Protein AF-A0A7W1W1G5-F1 (afdb_monomer)

Solvent-accessible surface area (backbone atoms only — not comparable to full-atom values): 11573 Å² total; per-residue (Å²): 132,88,84,77,87,66,84,60,82,81,80,72,47,40,58,63,87,92,84,92,88,88,87,92,88,88,68,90,75,94,75,78,96,70,87,80,81,88,75,86,89,71,74,98,70,93,77,65,88,62,77,59,91,52,52,46,49,44,62,48,74,48,61,45,74,60,84,54,91,88,58,62,63,64,66,62,68,51,79,76,85,59,57,45,86,87,33,56,45,27,53,33,5,56,42,45,91,52,89,82,25,80,20,83,48,31,55,44,77,42,31,34,36,33,35,32,49,36,36,39,39,30,36,54,43,76,67,52,45,55,50,54,69,76,15,16,19,44,54,71,41,75,39,63,86,36,50,80,43,79,74,55,94,62,35,33,37,42,36,25,75,56,76,47,70,68,45,74,42,63,44,66,33,56,40,24,35,68,35,47,25,88,83,53,75,84,130

pLDDT: mean 71.44, std 23.21, range [24.58, 94.25]

Secondary structure (DSSP, 8-state):
---PPP-------------------------------------S--PPPP--S-EEEEEEEEEEE---TT--HHHHH--SS---TT--TTSSEES-SSTT--SSS-EEEEEEEEEEEEEEEE---HHHHHHHHT-SEETTEE-TTPEEEEEETTEEEEEEEEEEEEEEEEEE--EESSS--TTSPP-

Structure (mmCIF, N/CA/C/O backbone):
data_AF-A0A7W1W1G5-F1
#
_entry.id   AF-A0A7W1W1G5-F1
#
loop_
_atom_site.group_PDB
_atom_site.id
_atom_site.type_symbol
_atom_site.label_atom_id
_atom_site.label_alt_id
_atom_site.label_comp_id
_atom_site.label_asym_id
_atom_site.label_entity_id
_atom_site.label_seq_id
_atom_site.pdbx_PDB_ins_code
_atom_site.Cartn_x
_atom_site.Cartn_y
_atom_site.Cartn_z
_atom_site.occupancy
_atom_site.B_iso_or_equiv
_atom_site.auth_seq_id
_atom_site.auth_comp_id
_atom_site.auth_asym_id
_atom_site.auth_atom_id
_atom_site.pdbx_PDB_model_num
ATOM 1 N N . ILE A 1 1 ? 11.079 -5.730 22.021 1.00 30.23 1 ILE A N 1
ATOM 2 C CA . ILE A 1 1 ? 11.223 -4.708 20.954 1.00 30.23 1 ILE A CA 1
ATOM 3 C C . ILE A 1 1 ? 10.257 -3.589 21.316 1.00 30.23 1 ILE A C 1
ATOM 5 O O . ILE A 1 1 ? 9.085 -3.911 21.490 1.00 30.23 1 ILE A O 1
ATOM 9 N N . PRO A 1 2 ? 10.719 -2.357 21.587 1.00 25.31 2 PRO A N 1
ATOM 10 C CA . PRO A 1 2 ? 9.856 -1.328 22.150 1.00 25.31 2 PRO A CA 1
ATOM 11 C C . PRO A 1 2 ? 8.878 -0.835 21.077 1.00 25.31 2 PRO A C 1
ATOM 13 O O . PRO A 1 2 ? 9.282 -0.439 19.987 1.00 25.31 2 PRO A O 1
ATOM 16 N N . LEU A 1 3 ? 7.586 -0.932 21.386 1.00 25.67 3 LEU A N 1
ATOM 17 C CA . LEU A 1 3 ? 6.476 -0.467 20.560 1.00 25.67 3 LEU A CA 1
ATOM 18 C C . LEU A 1 3 ? 6.480 1.065 20.576 1.00 25.67 3 LEU A C 1
ATOM 20 O O . LEU A 1 3 ? 6.320 1.665 21.635 1.00 25.67 3 LEU A O 1
ATOM 24 N N . THR A 1 4 ? 6.703 1.695 19.427 1.00 26.80 4 THR A N 1
ATOM 25 C CA . THR A 1 4 ? 6.629 3.155 19.286 1.00 26.80 4 THR A CA 1
ATOM 26 C C . THR A 1 4 ? 5.224 3.527 18.822 1.00 26.80 4 THR A C 1
ATOM 28 O O . THR A 1 4 ? 4.781 3.067 17.771 1.00 26.80 4 THR A O 1
ATOM 31 N N . SER A 1 5 ? 4.507 4.315 19.624 1.00 25.83 5 SER A N 1
ATOM 32 C CA . SER A 1 5 ? 3.197 4.874 19.287 1.00 25.83 5 SER A CA 1
ATOM 33 C C . SER A 1 5 ? 3.359 6.070 18.345 1.00 25.83 5 SER A C 1
ATOM 35 O O . SER A 1 5 ? 4.170 6.961 18.593 1.00 25.83 5 SER A O 1
ATOM 37 N N . ALA A 1 6 ? 2.588 6.097 17.260 1.00 30.31 6 ALA A N 1
ATOM 38 C CA . ALA A 1 6 ? 2.405 7.283 16.431 1.00 30.31 6 ALA A CA 1
ATOM 39 C C . ALA A 1 6 ? 1.035 7.888 16.768 1.00 30.31 6 ALA A C 1
ATOM 41 O O . ALA A 1 6 ? 0.047 7.163 16.810 1.00 30.31 6 ALA A O 1
ATOM 42 N N . GLN A 1 7 ? 0.985 9.192 17.039 1.00 25.88 7 GLN A N 1
ATOM 43 C CA . GLN A 1 7 ? -0.259 9.937 17.240 1.00 25.88 7 GLN A CA 1
ATOM 44 C C . GLN A 1 7 ? -0.515 10.795 15.999 1.00 25.88 7 GLN A C 1
ATOM 46 O O . GLN A 1 7 ? 0.373 11.534 15.567 1.00 25.88 7 GLN A O 1
ATOM 51 N N . LEU A 1 8 ? -1.707 10.676 15.412 1.00 32.72 8 LEU A N 1
ATOM 52 C CA . LEU A 1 8 ? -2.138 11.461 14.257 1.00 32.72 8 LEU A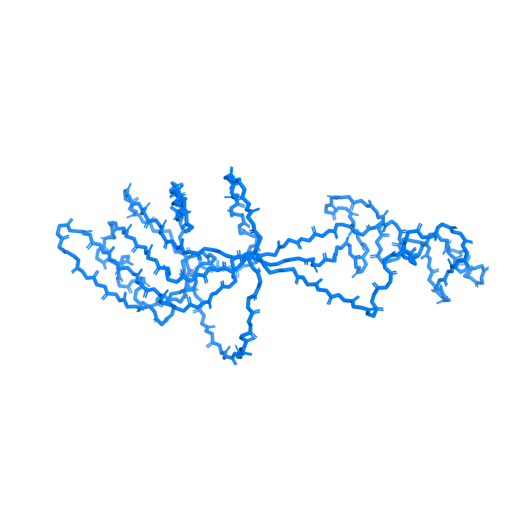 CA 1
ATOM 53 C C . LEU A 1 8 ? -3.231 12.434 14.712 1.00 32.72 8 LEU A C 1
ATOM 55 O O . LEU A 1 8 ? -4.251 12.005 15.240 1.00 32.72 8 LEU A O 1
ATOM 59 N N . THR A 1 9 ? -3.016 13.737 14.537 1.00 29.64 9 THR A N 1
ATOM 60 C CA . THR A 1 9 ? -3.981 14.770 14.933 1.00 29.64 9 THR A CA 1
ATOM 61 C C . THR A 1 9 ? -4.861 15.147 13.740 1.00 29.64 9 THR A C 1
ATOM 63 O O . THR A 1 9 ? -4.342 15.602 12.723 1.00 29.64 9 THR A O 1
ATOM 66 N N . THR A 1 10 ? -6.179 14.982 13.921 1.00 27.44 10 THR A N 1
ATOM 67 C CA . THR A 1 10 ? -7.314 15.452 13.092 1.00 27.44 10 THR A CA 1
ATOM 68 C C . THR A 1 10 ? -7.340 15.029 11.618 1.00 27.44 10 THR A C 1
ATOM 70 O O . THR A 1 10 ? -6.616 15.572 10.790 1.00 27.44 10 THR A O 1
ATOM 73 N N . GLY A 1 11 ? -8.277 14.134 11.285 1.00 30.56 11 GLY A N 1
ATOM 74 C CA . GLY A 1 11 ? -8.674 13.796 9.917 1.00 30.56 11 GLY A CA 1
ATOM 75 C C . GLY A 1 11 ? -10.147 13.371 9.859 1.00 30.56 11 GLY A C 1
ATOM 76 O O . GLY A 1 11 ? -10.622 12.650 10.736 1.00 30.56 11 GLY A O 1
ATOM 77 N N . THR A 1 12 ? -10.879 13.875 8.865 1.00 27.38 12 THR A N 1
ATOM 78 C CA . THR A 1 12 ? -12.243 13.457 8.486 1.00 27.38 12 THR A CA 1
ATOM 79 C C . THR A 1 12 ? -12.210 12.078 7.837 1.00 27.38 12 THR A C 1
ATOM 81 O O . THR A 1 12 ? -11.258 11.777 7.128 1.00 27.38 12 THR A O 1
ATOM 84 N N . ALA A 1 13 ? -13.225 11.242 8.067 1.00 29.50 13 ALA A N 1
ATOM 85 C CA . ALA A 1 13 ? -13.121 9.824 7.750 1.00 29.50 13 ALA A CA 1
ATOM 86 C C . ALA A 1 13 ? -14.453 9.229 7.231 1.00 29.50 13 ALA A C 1
ATOM 88 O O . ALA A 1 13 ? -15.491 9.435 7.857 1.00 29.50 13 ALA A O 1
ATOM 89 N N . THR A 1 14 ? -14.426 8.535 6.078 1.00 31.41 14 THR A N 1
ATOM 90 C CA . THR A 1 14 ? -15.610 8.058 5.316 1.00 31.41 14 THR A CA 1
ATOM 91 C C . THR A 1 14 ? -15.563 6.592 4.825 1.00 31.41 14 THR A C 1
ATOM 93 O O . THR A 1 14 ? -14.491 6.024 4.638 1.00 31.41 14 THR A O 1
ATOM 96 N N . VAL A 1 15 ? -16.767 6.019 4.618 1.00 27.81 15 VAL A N 1
ATOM 97 C CA . VAL A 1 15 ? -17.248 4.609 4.501 1.00 27.81 15 VAL A CA 1
ATOM 98 C C . VAL A 1 15 ? -17.116 3.955 3.102 1.00 27.81 15 VAL A C 1
ATOM 100 O O . VAL A 1 15 ? -17.455 4.616 2.131 1.00 27.81 15 VAL A O 1
ATOM 103 N N . VAL A 1 16 ? -16.746 2.665 2.948 1.00 33.41 16 VAL A N 1
ATOM 104 C CA . VAL A 1 16 ? -16.784 1.885 1.655 1.00 33.41 16 VAL A CA 1
ATOM 105 C C . VAL A 1 16 ? -17.508 0.498 1.760 1.00 33.41 16 VAL A C 1
ATOM 107 O O . VAL A 1 16 ? -18.459 0.447 2.493 1.00 33.41 16 VAL A O 1
ATOM 110 N N . ASP A 1 17 ? -17.215 -0.610 1.060 1.00 29.22 17 ASP A N 1
ATOM 111 C CA . ASP A 1 17 ? -17.772 -1.985 1.279 1.00 29.22 17 ASP A CA 1
ATOM 112 C C . ASP A 1 17 ? -16.789 -3.028 0.680 1.00 29.22 17 ASP A C 1
ATOM 114 O O . ASP A 1 17 ? -16.353 -2.790 -0.452 1.00 29.22 17 ASP A O 1
ATOM 118 N N . PRO A 1 18 ? -16.381 -4.150 1.339 1.00 35.22 18 PRO A N 1
ATOM 119 C CA . PRO A 1 18 ? -15.342 -5.036 0.787 1.00 35.22 18 PRO A CA 1
ATOM 120 C C . PRO A 1 18 ? -15.772 -6.493 0.484 1.00 35.22 18 PRO A C 1
ATOM 122 O O . PRO A 1 18 ? -16.647 -7.076 1.118 1.00 35.22 18 PRO A O 1
ATOM 125 N N . LYS A 1 19 ? -15.063 -7.128 -0.468 1.00 31.75 19 LYS A N 1
ATOM 126 C CA . LYS A 1 19 ? -15.081 -8.580 -0.776 1.00 31.75 19 LYS A CA 1
ATOM 127 C C . LYS A 1 19 ? -13.649 -9.155 -0.629 1.00 31.75 19 LYS A C 1
ATOM 129 O O . LYS A 1 19 ? -12.703 -8.420 -0.912 1.00 31.75 19 LYS A O 1
ATOM 134 N N . PRO A 1 20 ? -13.435 -10.419 -0.196 1.00 30.75 20 PRO A N 1
ATOM 135 C CA . PRO A 1 20 ? -12.223 -10.795 0.543 1.00 30.75 20 PRO A CA 1
ATOM 136 C C . PRO A 1 20 ? -11.155 -11.501 -0.306 1.00 30.75 20 PRO A C 1
ATOM 138 O O . PRO A 1 20 ? -11.498 -12.314 -1.162 1.00 30.75 20 PRO A O 1
ATOM 141 N N . LEU A 1 21 ? -9.865 -11.302 0.015 1.00 24.58 21 LEU A N 1
ATOM 142 C CA . LEU A 1 21 ? -8.770 -12.207 -0.377 1.00 24.58 21 LEU A CA 1
ATOM 143 C C . LEU A 1 21 ? -7.666 -12.311 0.696 1.00 24.58 21 LEU A C 1
ATOM 145 O O . LEU A 1 21 ? -7.374 -11.372 1.431 1.00 24.58 21 LEU A O 1
ATOM 149 N N . LEU A 1 22 ? -7.086 -13.512 0.780 1.00 28.73 22 LEU A N 1
ATOM 150 C CA . LEU A 1 22 ? -6.309 -14.075 1.889 1.00 28.73 22 LEU A CA 1
ATOM 151 C C . LEU A 1 22 ? -4.775 -14.026 1.669 1.00 28.73 22 LEU A C 1
ATOM 153 O O . LEU A 1 22 ? -4.316 -14.235 0.551 1.00 28.73 22 LEU A O 1
ATOM 157 N N . ALA A 1 23 ? -4.030 -13.964 2.790 1.00 27.19 23 ALA A N 1
ATOM 158 C CA . ALA A 1 23 ? -2.749 -14.654 3.103 1.00 27.19 23 ALA A CA 1
ATOM 159 C C . ALA A 1 23 ? -1.429 -13.848 3.328 1.00 27.19 23 ALA A C 1
ATOM 161 O O . ALA A 1 23 ? -0.735 -13.440 2.408 1.00 27.19 23 ALA A O 1
ATOM 162 N N . LYS A 1 24 ? -1.047 -13.767 4.623 1.00 26.91 24 LYS A N 1
ATOM 163 C CA . LYS A 1 24 ? 0.205 -14.206 5.317 1.00 26.91 24 LYS A CA 1
ATOM 164 C C . LYS A 1 24 ? 1.589 -14.133 4.609 1.00 26.91 24 LYS A C 1
ATOM 166 O O . LYS A 1 24 ? 1.901 -15.020 3.827 1.00 26.91 24 LYS A O 1
ATOM 171 N N . LYS A 1 25 ? 2.526 -13.293 5.103 1.00 26.70 25 LYS A N 1
ATOM 172 C CA . LYS A 1 25 ? 3.560 -13.517 6.173 1.00 26.70 25 LYS A CA 1
ATOM 173 C C . LYS A 1 25 ? 4.691 -12.452 6.109 1.00 26.70 25 LYS A C 1
ATOM 175 O O . LYS A 1 25 ? 5.058 -12.001 5.035 1.00 26.70 25 LYS A O 1
ATOM 180 N N . LEU A 1 26 ? 5.204 -12.070 7.289 1.00 27.05 26 LEU A N 1
ATOM 181 C CA . LEU A 1 26 ? 6.033 -10.891 7.611 1.00 27.05 26 LEU A CA 1
ATOM 182 C C . LEU A 1 26 ? 7.555 -11.079 7.443 1.00 27.05 26 LEU A C 1
ATOM 184 O O . LEU A 1 26 ? 8.067 -12.145 7.774 1.00 27.05 26 LEU A O 1
ATOM 188 N N . PHE A 1 27 ? 8.268 -9.975 7.172 1.00 27.48 27 PHE A N 1
ATOM 189 C CA . PHE A 1 27 ? 9.626 -9.724 7.685 1.00 27.48 27 PHE A CA 1
ATOM 190 C C . PHE A 1 27 ? 9.743 -8.274 8.186 1.00 27.48 27 PHE A C 1
ATOM 192 O O . PHE A 1 27 ? 9.357 -7.342 7.490 1.00 27.48 27 PHE A O 1
ATOM 199 N N . ALA A 1 28 ? 10.239 -8.099 9.415 1.00 26.56 28 ALA A N 1
ATOM 200 C CA . ALA A 1 28 ? 10.335 -6.820 10.115 1.00 26.56 28 ALA A CA 1
ATOM 201 C C . ALA A 1 28 ? 11.718 -6.173 9.918 1.00 26.56 28 ALA A C 1
ATOM 203 O O . ALA A 1 28 ? 12.733 -6.769 10.275 1.00 26.56 28 ALA A O 1
ATOM 204 N N . GLY A 1 29 ? 11.747 -4.948 9.389 1.00 26.02 29 GLY A N 1
ATOM 205 C CA . GLY A 1 29 ? 12.900 -4.044 9.430 1.00 26.02 29 GLY A CA 1
ATOM 206 C C . GLY A 1 29 ? 12.576 -2.824 10.294 1.00 26.02 29 GLY A C 1
ATOM 207 O O . GLY A 1 29 ? 11.452 -2.329 10.255 1.00 26.02 29 GLY A O 1
ATOM 208 N N . ASN A 1 30 ? 13.534 -2.370 11.105 1.00 26.42 30 ASN A N 1
ATOM 209 C CA . ASN A 1 30 ? 13.376 -1.208 11.985 1.00 26.42 30 ASN A CA 1
ATOM 210 C C . ASN A 1 30 ? 13.341 0.090 11.167 1.00 26.42 30 ASN A C 1
ATOM 212 O O . ASN A 1 30 ? 14.239 0.321 10.360 1.00 26.42 30 ASN A O 1
ATOM 216 N N . ILE A 1 31 ? 12.355 0.955 11.418 1.00 33.06 31 ILE A N 1
ATOM 217 C CA . ILE A 1 31 ? 12.239 2.269 10.775 1.00 33.06 31 ILE A CA 1
ATOM 218 C C . ILE A 1 31 ? 12.021 3.307 11.875 1.00 33.06 31 ILE A C 1
ATOM 220 O O . ILE A 1 31 ? 11.086 3.205 12.666 1.00 33.06 31 ILE A O 1
ATOM 224 N N . SER A 1 32 ? 12.955 4.253 11.965 1.00 31.38 32 SER A N 1
ATOM 225 C CA . SER A 1 32 ? 12.926 5.381 12.902 1.00 31.38 32 SER A CA 1
ATOM 226 C C . SER A 1 32 ? 11.773 6.329 12.562 1.00 31.38 32 SER A C 1
ATOM 228 O O . SER A 1 32 ? 11.420 6.447 11.392 1.00 31.38 32 SER A O 1
ATOM 230 N N . ALA A 1 33 ? 11.199 6.983 13.578 1.00 32.88 33 ALA A N 1
ATOM 231 C CA . ALA A 1 33 ? 9.979 7.792 13.529 1.00 32.88 33 ALA A CA 1
ATOM 232 C C . ALA A 1 33 ? 9.943 8.793 12.355 1.00 32.88 33 ALA A C 1
ATOM 234 O O . ALA A 1 33 ? 10.409 9.925 12.462 1.00 32.88 33 ALA A O 1
ATOM 235 N N . GLN A 1 34 ? 9.357 8.371 11.234 1.00 38.50 34 GLN A N 1
ATOM 236 C CA . GLN A 1 34 ? 8.995 9.236 10.119 1.00 38.50 34 GLN A CA 1
ATOM 237 C C . GLN A 1 34 ? 7.504 9.557 10.227 1.00 38.50 34 GLN A C 1
ATOM 239 O O . GLN A 1 34 ? 6.673 8.667 10.413 1.00 38.50 34 GLN A O 1
ATOM 244 N N . ARG A 1 35 ? 7.162 10.844 10.134 1.00 37.50 35 ARG A N 1
ATOM 245 C CA . ARG A 1 35 ? 5.777 11.315 10.063 1.00 37.50 35 ARG A CA 1
ATOM 246 C C . ARG A 1 35 ? 5.230 10.954 8.683 1.00 37.50 35 ARG A C 1
ATOM 248 O O . ARG A 1 35 ? 5.631 11.560 7.695 1.00 37.50 35 ARG A O 1
ATOM 255 N N . PHE A 1 36 ? 4.345 9.964 8.615 1.00 42.28 36 PHE A N 1
ATOM 256 C CA . PHE A 1 36 ? 3.624 9.636 7.388 1.00 42.28 36 PHE A CA 1
ATOM 257 C C . PHE A 1 36 ? 2.477 10.638 7.217 1.00 42.28 36 PHE A C 1
ATOM 259 O O . PHE A 1 36 ? 1.648 10.789 8.115 1.00 42.28 36 PHE A O 1
ATOM 266 N N . LEU A 1 37 ? 2.462 11.365 6.101 1.00 38.44 37 LEU A N 1
ATOM 267 C CA . LEU A 1 37 ? 1.308 12.161 5.696 1.00 38.44 37 LEU A CA 1
ATOM 268 C C . LEU A 1 37 ? 0.420 11.251 4.848 1.00 38.44 37 LEU A C 1
ATOM 270 O O . LEU A 1 37 ? 0.808 10.848 3.756 1.00 38.44 37 LEU A O 1
ATOM 274 N N . LEU A 1 38 ? -0.744 10.893 5.388 1.00 46.25 38 LEU A N 1
ATOM 275 C CA . LEU A 1 38 ? -1.797 10.217 4.640 1.00 46.25 38 LEU A CA 1
ATOM 276 C C . LEU A 1 38 ? -2.506 11.286 3.814 1.00 46.25 38 LEU A C 1
ATOM 278 O O . LEU A 1 38 ? -3.151 12.172 4.370 1.00 46.25 38 LEU A O 1
ATOM 282 N N . THR A 1 39 ? -2.322 11.256 2.501 1.00 40.12 39 THR A N 1
ATOM 283 C CA . THR A 1 39 ? -3.074 12.102 1.574 1.00 40.12 39 THR A CA 1
ATOM 284 C C . THR A 1 39 ? -3.909 11.174 0.715 1.00 40.12 39 THR A C 1
ATOM 286 O O . THR A 1 39 ? -3.366 10.323 0.011 1.00 40.12 39 THR A O 1
ATOM 289 N N . THR A 1 40 ? -5.226 11.278 0.837 1.00 43.12 40 THR A N 1
ATOM 290 C CA . THR A 1 40 ? -6.166 10.507 0.034 1.00 43.12 40 THR A CA 1
ATOM 291 C C . THR A 1 40 ? -6.473 11.260 -1.252 1.00 43.12 40 THR A C 1
ATOM 293 O O . THR A 1 40 ? -7.079 12.325 -1.240 1.00 43.12 40 THR A O 1
ATOM 296 N N . ASP A 1 41 ? -6.024 10.699 -2.373 1.00 41.75 41 ASP A N 1
ATOM 297 C CA . ASP A 1 41 ? -6.469 11.093 -3.707 1.00 41.75 41 ASP A CA 1
ATOM 298 C C . ASP A 1 41 ? -7.570 10.117 -4.132 1.00 41.75 41 ASP A C 1
ATOM 300 O O . ASP A 1 41 ? -7.319 9.028 -4.656 1.00 41.75 41 ASP A O 1
ATOM 304 N N . THR A 1 42 ? -8.809 10.428 -3.755 1.00 38.19 42 THR A N 1
ATOM 305 C CA . THR A 1 42 ? -9.974 9.603 -4.081 1.00 38.19 42 THR A CA 1
ATOM 306 C C . THR A 1 42 ? -10.831 10.296 -5.131 1.00 38.19 42 THR A C 1
ATOM 308 O O . THR A 1 42 ? -11.283 11.419 -4.929 1.00 38.19 42 THR A O 1
ATOM 311 N N . GLY A 1 43 ? -11.103 9.592 -6.236 1.00 40.75 43 GLY A N 1
ATOM 312 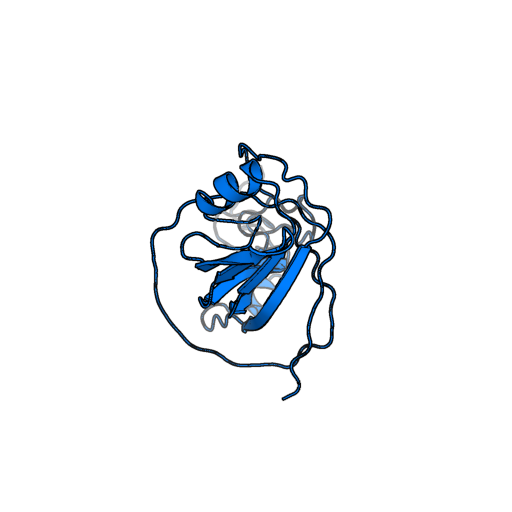C CA . GLY A 1 43 ? -12.128 9.979 -7.208 1.00 40.75 43 GLY A CA 1
ATOM 313 C C . GLY A 1 43 ? -13.526 10.108 -6.583 1.00 40.75 43 GLY A C 1
ATOM 314 O O . GLY A 1 43 ? -13.748 9.669 -5.457 1.00 40.75 43 GLY A O 1
ATOM 315 N N . ILE A 1 44 ? -14.449 10.713 -7.343 1.00 36.59 44 ILE A N 1
ATOM 316 C CA . ILE A 1 44 ? -15.799 11.161 -6.941 1.00 36.59 44 ILE A CA 1
ATOM 317 C C . ILE A 1 44 ? -16.463 10.229 -5.904 1.00 36.59 44 ILE A C 1
ATOM 319 O O . ILE A 1 44 ? -16.893 9.124 -6.239 1.00 36.59 44 ILE A O 1
ATOM 323 N N . LYS A 1 45 ? -16.569 10.702 -4.655 1.00 49.62 45 LYS A N 1
ATOM 324 C CA . LYS A 1 45 ? -17.276 10.063 -3.531 1.00 49.62 45 LYS A CA 1
ATOM 325 C C . LYS A 1 45 ? -18.205 11.069 -2.842 1.00 49.62 45 LYS A C 1
ATOM 327 O O . LYS A 1 45 ? -17.905 12.260 -2.800 1.00 49.62 45 LYS A O 1
ATOM 332 N N . GLU A 1 46 ? -19.325 10.591 -2.292 1.00 55.69 46 GLU A N 1
ATOM 333 C CA . GLU A 1 46 ? -20.159 11.379 -1.374 1.00 55.69 46 GLU A CA 1
ATOM 334 C C . GLU A 1 46 ? -19.570 11.316 0.040 1.00 55.69 46 GLU A C 1
ATOM 336 O O . GLU A 1 46 ? -19.875 10.416 0.825 1.00 55.69 46 GLU A O 1
ATOM 341 N N . ASP A 1 47 ? -18.708 12.276 0.366 1.00 61.00 47 ASP A N 1
ATOM 342 C CA . ASP A 1 47 ? -18.132 12.384 1.702 1.00 61.00 47 ASP A CA 1
ATOM 343 C C . ASP A 1 47 ? -19.077 13.124 2.660 1.00 61.00 47 ASP A C 1
ATOM 345 O O . ASP A 1 47 ? -19.535 14.237 2.387 1.00 61.00 47 ASP A O 1
ATOM 349 N N . LYS A 1 48 ? -19.347 12.523 3.826 1.00 68.94 48 LYS A N 1
ATOM 350 C CA . LYS A 1 48 ? -20.048 13.194 4.930 1.00 68.94 48 LYS A CA 1
ATOM 351 C C . LYS A 1 48 ? -19.026 13.738 5.933 1.00 68.94 48 LYS A C 1
ATOM 353 O O . LYS A 1 48 ? -18.283 12.947 6.516 1.00 68.94 48 LYS A O 1
ATOM 358 N N . PRO A 1 49 ? -18.978 15.061 6.174 1.00 68.62 49 PRO A N 1
ATOM 359 C CA . PRO A 1 49 ? -18.052 15.630 7.141 1.00 68.62 49 PRO A CA 1
ATOM 360 C C . PRO A 1 49 ? -18.460 15.237 8.565 1.00 68.62 49 PRO A C 1
ATOM 362 O O . PRO A 1 49 ? -19.567 15.540 9.006 1.00 68.62 49 PRO A O 1
ATOM 365 N N . VAL A 1 50 ? -17.540 14.604 9.292 1.00 69.19 50 VAL A N 1
ATOM 366 C CA . VAL A 1 50 ? -17.703 14.245 10.709 1.00 69.19 50 VAL A CA 1
ATOM 367 C C . VAL A 1 50 ? -17.246 15.407 11.586 1.00 69.19 50 VAL A C 1
ATOM 369 O O . VAL A 1 50 ? -16.169 15.971 11.371 1.00 69.19 50 VAL A O 1
ATOM 372 N N . LYS A 1 51 ? -18.039 15.758 12.604 1.00 68.94 51 LYS A N 1
ATOM 373 C CA . LYS A 1 51 ? -17.672 16.785 13.591 1.00 68.94 51 LYS A CA 1
ATOM 374 C C . LYS A 1 51 ? -17.275 16.114 14.900 1.00 68.94 51 LYS A C 1
ATOM 376 O O . LYS A 1 51 ? -18.131 15.769 15.709 1.00 68.94 51 LYS A O 1
ATOM 381 N N . THR A 1 52 ? -15.970 15.984 15.119 1.00 70.88 52 THR A N 1
ATOM 382 C CA . THR A 1 52 ? -15.387 15.448 16.357 1.00 70.88 52 THR A CA 1
ATOM 383 C C . THR A 1 52 ? -14.312 16.393 16.890 1.00 70.88 52 THR A C 1
ATOM 385 O O . THR A 1 52 ? -13.593 17.026 16.117 1.00 70.88 52 THR A O 1
ATOM 388 N N . SER A 1 53 ? -14.228 16.529 18.214 1.00 67.69 53 SER A N 1
ATOM 389 C CA . SER A 1 53 ? -13.266 17.412 18.884 1.00 67.69 53 SER A CA 1
ATOM 390 C C . SER A 1 53 ? -11.905 16.757 19.101 1.00 67.69 53 SER A C 1
ATOM 392 O O . SER A 1 53 ? -10.899 17.455 19.063 1.00 67.69 53 SER A O 1
ATOM 394 N N . ASN A 1 54 ? -11.873 15.437 19.301 1.00 78.62 54 ASN A N 1
ATOM 395 C CA . ASN A 1 54 ? -10.662 14.661 19.557 1.00 78.62 54 ASN A CA 1
ATOM 396 C C . ASN A 1 54 ? -10.760 13.304 18.853 1.00 78.62 54 ASN A C 1
ATOM 398 O O . ASN A 1 54 ? -11.806 12.650 18.896 1.00 78.62 54 ASN A O 1
ATOM 402 N N . VAL A 1 55 ? -9.665 12.895 18.213 1.00 83.19 55 VAL A N 1
ATOM 403 C CA . VAL A 1 55 ? -9.509 11.586 17.574 1.00 83.19 55 VAL A CA 1
ATOM 404 C C . VAL A 1 55 ? -8.119 11.065 17.907 1.00 83.19 55 VAL A C 1
ATOM 406 O O . VAL A 1 55 ? -7.125 11.707 17.577 1.00 83.19 55 VAL A O 1
ATOM 409 N N . ASP A 1 56 ? -8.070 9.895 18.529 1.00 85.88 56 ASP A N 1
ATOM 410 C CA . ASP A 1 56 ? -6.864 9.132 18.813 1.00 85.88 56 ASP A CA 1
ATOM 411 C C . ASP A 1 56 ? -6.888 7.852 17.978 1.00 85.88 56 ASP A C 1
ATOM 413 O O . ASP A 1 56 ? -7.810 7.045 18.086 1.00 85.88 56 ASP A O 1
ATOM 417 N N . ILE A 1 57 ? -5.867 7.656 17.146 1.00 87.69 57 ILE A N 1
ATOM 418 C CA . ILE A 1 57 ? -5.723 6.468 16.301 1.00 87.69 57 ILE A CA 1
ATOM 419 C C . ILE A 1 57 ? -4.472 5.715 16.743 1.00 87.69 57 ILE A C 1
ATOM 421 O O . ILE A 1 57 ? -3.375 6.271 16.749 1.00 87.69 57 ILE A O 1
ATOM 425 N N . GLY A 1 58 ? -4.637 4.446 17.103 1.00 86.00 58 GLY A N 1
ATOM 426 C CA . GLY A 1 58 ? -3.565 3.534 17.474 1.00 86.00 58 GLY A CA 1
ATOM 427 C C . GLY A 1 58 ? -3.574 2.291 16.595 1.00 86.00 58 GLY A C 1
ATOM 428 O O . GLY A 1 58 ? -4.623 1.726 16.314 1.00 86.00 58 GLY A O 1
ATOM 429 N N . PHE A 1 59 ? -2.399 1.852 16.157 1.00 89.44 59 PHE A N 1
ATOM 430 C CA . PHE A 1 59 ? -2.216 0.583 15.455 1.00 89.44 59 PHE A CA 1
ATOM 431 C C . PHE A 1 59 ? -0.750 0.156 15.515 1.00 89.44 59 PHE A C 1
ATOM 433 O O . PHE A 1 59 ? 0.154 0.959 15.759 1.00 89.44 59 PHE A O 1
ATOM 440 N N . LYS A 1 60 ? -0.493 -1.124 15.251 1.00 84.62 60 LYS A N 1
ATOM 441 C CA . LYS A 1 60 ? 0.853 -1.640 14.972 1.00 84.62 60 LYS A CA 1
ATOM 442 C C . LYS A 1 60 ? 1.066 -1.618 13.470 1.00 84.62 60 LYS A C 1
ATOM 444 O O . LYS A 1 60 ? 0.177 -2.044 12.745 1.00 84.62 60 LYS A O 1
ATOM 449 N N . TYR A 1 61 ? 2.230 -1.192 12.996 1.00 86.12 61 TYR A N 1
ATOM 450 C CA . TYR A 1 61 ? 2.524 -1.161 11.563 1.00 86.12 61 TYR A CA 1
ATOM 451 C C . TYR A 1 61 ? 3.716 -2.048 11.190 1.00 86.12 61 TYR A C 1
ATOM 453 O O . TYR A 1 61 ? 4.552 -2.391 12.028 1.00 86.12 61 TYR A O 1
ATOM 461 N N . CYS A 1 62 ? 3.779 -2.441 9.920 1.00 85.94 62 CYS A N 1
ATOM 462 C CA . CYS A 1 62 ? 4.875 -3.188 9.316 1.00 85.94 62 CYS A CA 1
ATOM 463 C C . CYS A 1 62 ? 5.021 -2.773 7.848 1.00 85.94 62 CYS A C 1
ATOM 465 O O . CYS A 1 62 ? 4.028 -2.689 7.129 1.00 85.94 62 CYS A O 1
ATOM 467 N N . ILE A 1 63 ? 6.253 -2.545 7.392 1.00 85.69 63 ILE A N 1
ATOM 468 C CA . ILE A 1 63 ? 6.528 -2.337 5.968 1.00 85.69 63 ILE A CA 1
ATOM 469 C C . ILE A 1 63 ? 6.893 -3.671 5.332 1.00 85.69 63 ILE A C 1
ATOM 471 O O . ILE A 1 63 ? 7.803 -4.361 5.792 1.00 85.69 63 ILE A O 1
ATOM 475 N N . VAL A 1 64 ? 6.187 -4.015 4.260 1.00 82.62 64 VAL A N 1
ATOM 476 C CA . VAL A 1 64 ? 6.454 -5.204 3.453 1.00 82.62 64 VAL A CA 1
ATOM 477 C C . VAL A 1 64 ? 7.102 -4.775 2.151 1.00 82.62 64 VAL A C 1
ATOM 479 O O . VAL A 1 64 ? 6.515 -4.018 1.382 1.00 82.62 64 VAL A O 1
ATOM 482 N N . ASN A 1 65 ? 8.304 -5.285 1.901 1.00 86.31 65 ASN A N 1
ATOM 483 C CA . ASN A 1 65 ? 9.026 -5.060 0.655 1.00 86.31 65 ASN A CA 1
ATOM 484 C C . ASN A 1 65 ? 8.622 -6.105 -0.390 1.00 86.31 65 ASN A C 1
ATOM 486 O O . ASN A 1 65 ? 8.525 -7.297 -0.089 1.00 86.31 65 ASN A O 1
ATOM 490 N N . ILE A 1 66 ? 8.416 -5.660 -1.625 1.00 85.62 66 ILE A N 1
ATOM 491 C CA . ILE A 1 66 ? 8.001 -6.495 -2.750 1.00 85.62 66 ILE A CA 1
ATOM 492 C C . ILE A 1 66 ? 9.241 -6.839 -3.568 1.00 85.62 66 ILE A C 1
ATOM 494 O O . ILE A 1 66 ? 9.787 -6.002 -4.286 1.00 85.62 66 ILE A O 1
ATOM 498 N N . ASN A 1 67 ? 9.675 -8.096 -3.488 1.00 87.88 67 ASN A N 1
ATOM 499 C CA . ASN A 1 67 ? 10.750 -8.598 -4.332 1.00 87.88 67 ASN A CA 1
ATOM 500 C C . ASN A 1 67 ? 10.175 -9.151 -5.644 1.00 87.88 67 ASN A C 1
ATOM 502 O O . ASN A 1 67 ? 9.284 -10.002 -5.625 1.00 87.88 6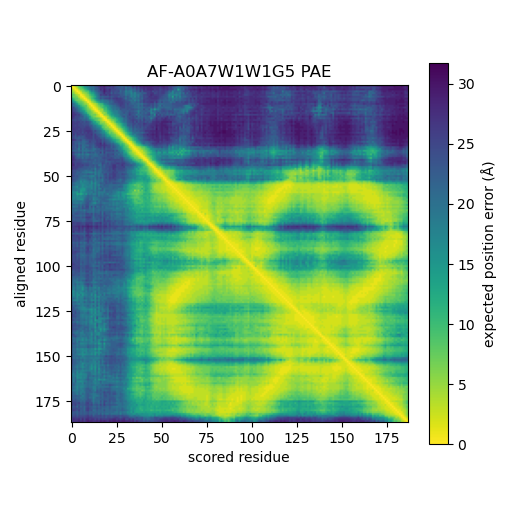7 ASN A O 1
ATOM 506 N N . ARG A 1 68 ? 10.707 -8.697 -6.782 1.00 87.44 68 ARG A N 1
ATOM 507 C CA . ARG A 1 68 ? 10.361 -9.194 -8.121 1.00 87.44 68 ARG A CA 1
ATOM 508 C C . ARG A 1 68 ? 11.614 -9.773 -8.780 1.00 87.44 68 ARG A C 1
ATOM 510 O O . ARG A 1 68 ? 12.253 -9.067 -9.550 1.00 87.44 68 ARG A O 1
ATOM 517 N N . PRO A 1 69 ? 11.965 -11.048 -8.529 1.00 87.31 69 PRO A N 1
ATOM 518 C CA . PRO A 1 69 ? 13.159 -11.663 -9.121 1.00 87.31 69 PRO A CA 1
ATOM 519 C C . PRO A 1 69 ? 13.154 -11.678 -10.655 1.00 87.31 69 PRO A C 1
ATOM 521 O O . PRO A 1 69 ? 14.206 -11.728 -11.280 1.00 87.31 69 PRO A O 1
ATOM 524 N N . TRP A 1 70 ? 11.965 -11.629 -11.258 1.00 88.19 70 TRP A N 1
ATOM 525 C CA . TRP A 1 70 ? 11.768 -11.554 -12.704 1.00 88.19 70 TRP A CA 1
ATOM 526 C C . TRP A 1 70 ? 11.986 -10.148 -13.282 1.00 88.19 70 TRP A C 1
ATOM 528 O O . TRP A 1 70 ? 12.121 -10.015 -14.495 1.00 88.19 70 TRP A O 1
ATOM 538 N N . LEU A 1 71 ? 12.012 -9.098 -12.451 1.00 85.44 71 LEU A N 1
ATOM 539 C CA . LEU A 1 71 ? 12.241 -7.725 -12.892 1.00 85.44 71 LEU A CA 1
ATOM 540 C C . LEU A 1 71 ? 13.687 -7.331 -12.615 1.00 85.44 71 LEU A C 1
ATOM 542 O O . LEU A 1 71 ? 14.049 -6.932 -11.507 1.00 85.44 71 LEU A O 1
ATOM 546 N N . TYR A 1 72 ? 14.511 -7.402 -13.651 1.00 84.44 72 TYR A N 1
ATOM 547 C CA . TYR A 1 72 ? 15.891 -6.961 -13.562 1.00 84.44 72 TYR A CA 1
ATOM 548 C C . TYR A 1 72 ? 15.957 -5.442 -13.750 1.00 84.44 72 TYR A C 1
ATOM 550 O O . TYR A 1 72 ? 16.001 -4.958 -14.879 1.00 84.44 72 TYR A O 1
ATOM 558 N N . LYS A 1 73 ? 15.934 -4.683 -12.645 1.00 79.12 73 LYS A N 1
ATOM 559 C CA . LYS A 1 73 ? 15.913 -3.206 -12.672 1.00 79.12 73 LYS A CA 1
ATOM 560 C C . LYS A 1 73 ? 17.031 -2.604 -13.521 1.00 79.12 73 LYS A C 1
ATOM 562 O O . LYS A 1 73 ? 16.774 -1.660 -14.251 1.00 79.12 73 LYS A O 1
ATOM 567 N N . ASN A 1 74 ? 18.210 -3.227 -13.535 1.00 80.38 74 ASN A N 1
ATOM 568 C CA . ASN A 1 74 ? 19.324 -2.753 -14.350 1.00 80.38 74 ASN A CA 1
ATOM 569 C C . ASN A 1 74 ? 18.962 -2.668 -15.840 1.00 80.38 74 ASN A C 1
ATOM 571 O O . ASN A 1 74 ? 19.497 -1.811 -16.517 1.00 80.38 74 ASN A O 1
ATOM 575 N N . ILE A 1 75 ? 18.051 -3.498 -16.370 1.00 79.19 75 ILE A N 1
ATOM 576 C CA . ILE A 1 75 ? 17.606 -3.361 -17.768 1.00 79.19 75 ILE A CA 1
ATOM 577 C C . ILE A 1 75 ? 16.926 -2.007 -17.980 1.00 79.19 75 ILE A C 1
ATOM 579 O O . ILE A 1 75 ? 17.199 -1.352 -18.975 1.00 79.19 75 ILE A O 1
ATOM 583 N N . LEU A 1 76 ? 16.111 -1.554 -17.025 1.00 79.44 76 LEU A N 1
ATOM 584 C CA . LEU A 1 76 ? 15.449 -0.249 -17.090 1.00 79.44 76 LEU A CA 1
ATOM 585 C C . LEU A 1 76 ? 16.452 0.917 -17.037 1.00 79.44 76 LEU A C 1
ATOM 587 O O . LEU A 1 76 ? 16.185 1.956 -17.630 1.00 79.44 76 LEU A O 1
ATOM 591 N N . ASP A 1 77 ? 17.600 0.719 -16.382 1.00 72.50 77 ASP A N 1
ATOM 592 C CA . ASP A 1 77 ? 18.652 1.732 -16.207 1.00 72.50 77 ASP A CA 1
ATOM 593 C C . ASP A 1 77 ? 19.777 1.657 -17.259 1.00 72.50 77 ASP A C 1
ATOM 595 O O . ASP A 1 77 ? 20.602 2.569 -17.362 1.00 72.50 77 ASP A O 1
ATOM 599 N N . ILE A 1 78 ? 19.876 0.564 -18.029 1.00 73.06 78 ILE A N 1
ATOM 600 C CA . ILE A 1 78 ? 20.935 0.407 -19.029 1.00 73.06 78 ILE A CA 1
ATOM 601 C C . ILE A 1 78 ? 20.638 1.321 -20.217 1.00 73.06 78 ILE A C 1
ATOM 603 O O . ILE A 1 78 ? 19.758 1.074 -21.044 1.00 73.06 78 ILE A O 1
ATOM 607 N N . ASN A 1 79 ? 21.465 2.351 -20.333 1.00 63.12 79 ASN A N 1
ATOM 608 C CA . ASN A 1 79 ? 21.402 3.317 -21.411 1.00 63.12 79 ASN A CA 1
ATOM 609 C C . ASN A 1 79 ? 21.918 2.696 -22.725 1.00 63.12 79 ASN A C 1
ATOM 611 O O . ASN A 1 79 ? 23.044 2.208 -22.799 1.00 63.12 79 ASN A O 1
ATOM 615 N N . GLN A 1 80 ? 21.089 2.773 -23.773 1.00 67.56 80 GLN A N 1
ATOM 616 C CA . GLN A 1 80 ? 21.445 2.649 -25.201 1.00 67.56 80 GLN A CA 1
ATOM 617 C C . GLN A 1 80 ? 21.736 1.254 -25.788 1.00 67.56 80 GLN A C 1
ATOM 619 O O . GLN A 1 80 ? 21.999 1.168 -26.985 1.00 67.56 80 GLN A O 1
ATOM 624 N N . THR A 1 81 ? 21.664 0.155 -25.031 1.00 72.69 81 THR A N 1
ATOM 625 C CA . THR A 1 81 ? 21.899 -1.197 -25.606 1.00 72.69 81 THR A CA 1
ATOM 626 C C . THR A 1 81 ? 20.630 -1.931 -26.035 1.00 72.69 81 THR A C 1
ATOM 628 O O . THR A 1 81 ? 20.718 -3.000 -26.638 1.00 72.69 81 THR A O 1
ATOM 631 N N . TRP A 1 82 ? 19.452 -1.374 -25.755 1.00 80.50 82 TRP A N 1
ATOM 632 C CA . TRP A 1 82 ? 18.176 -1.994 -26.088 1.00 80.50 82 TRP A CA 1
ATOM 633 C C . TRP A 1 82 ? 17.093 -0.940 -26.350 1.00 80.50 82 TRP A C 1
ATOM 635 O O . TRP A 1 82 ? 17.115 0.152 -25.785 1.00 80.50 82 TRP A O 1
ATOM 645 N N . TYR A 1 83 ? 16.145 -1.296 -27.213 1.00 87.00 83 TYR A N 1
ATOM 646 C CA . TYR A 1 83 ? 14.924 -0.549 -27.512 1.00 87.00 83 TYR A CA 1
ATOM 647 C C . TYR A 1 83 ? 13.743 -1.525 -27.529 1.00 87.00 83 TYR A C 1
ATOM 649 O O . TYR A 1 83 ? 13.931 -2.744 -27.577 1.00 87.00 83 TYR A O 1
ATOM 657 N N . CYS A 1 84 ? 12.519 -1.002 -27.511 1.00 86.88 84 CYS A N 1
ATOM 658 C CA . CYS A 1 84 ? 11.326 -1.809 -27.742 1.00 86.88 84 CYS A CA 1
ATOM 659 C C . CYS A 1 84 ? 10.838 -1.615 -29.175 1.00 86.88 84 CYS A C 1
ATOM 661 O O . CYS A 1 84 ? 10.583 -0.486 -29.589 1.00 86.88 84 CYS A O 1
ATOM 663 N N . THR A 1 85 ? 10.681 -2.712 -29.915 1.00 88.75 85 THR A N 1
ATOM 664 C CA . THR A 1 85 ? 10.166 -2.686 -31.288 1.00 88.75 85 THR A CA 1
ATOM 665 C C . THR A 1 85 ? 8.795 -2.009 -31.347 1.00 88.75 85 THR A C 1
ATOM 667 O O . THR A 1 85 ? 7.904 -2.330 -30.561 1.00 88.75 85 THR A O 1
ATOM 670 N N . GLY A 1 86 ? 8.630 -1.072 -32.278 1.00 88.75 86 GLY A N 1
ATOM 671 C CA . GLY A 1 86 ? 7.408 -0.303 -32.497 1.00 88.75 86 GLY A CA 1
ATOM 672 C C . GLY A 1 86 ? 7.122 0.788 -31.463 1.00 88.75 86 GLY A C 1
ATOM 673 O O . GLY A 1 86 ? 6.051 1.386 -31.529 1.00 88.75 86 GLY A O 1
ATOM 674 N N . LEU A 1 87 ? 8.029 1.061 -30.517 1.00 90.44 87 LEU A N 1
ATOM 675 C CA . LEU A 1 87 ? 7.832 2.087 -29.490 1.00 90.44 87 LEU A CA 1
ATOM 676 C C . LEU A 1 87 ? 8.826 3.240 -29.635 1.00 90.44 87 LEU A C 1
ATOM 678 O O . LEU A 1 87 ? 10.001 3.052 -29.956 1.00 90.44 87 LEU A O 1
ATOM 682 N N . ALA A 1 88 ? 8.338 4.445 -29.352 1.00 90.00 88 ALA A N 1
ATOM 683 C CA . ALA A 1 88 ? 9.182 5.614 -29.163 1.00 90.00 88 ALA A CA 1
ATOM 684 C C . ALA A 1 88 ? 9.878 5.565 -27.794 1.00 90.00 88 ALA A C 1
ATOM 686 O O . ALA A 1 88 ? 9.426 4.891 -26.861 1.00 90.00 88 ALA A O 1
ATOM 687 N N . GLU A 1 89 ? 10.969 6.313 -27.662 1.00 89.00 89 GLU A N 1
ATOM 688 C CA . GLU A 1 89 ? 11.584 6.561 -26.364 1.00 89.00 89 GLU A CA 1
ATOM 689 C C . GLU A 1 89 ? 10.582 7.157 -25.359 1.00 89.00 89 GLU A C 1
ATOM 691 O O . GLU A 1 89 ? 9.659 7.886 -25.719 1.00 89.00 89 GLU A O 1
ATOM 696 N N . GLY A 1 90 ? 10.755 6.841 -24.077 1.00 88.44 90 GLY A N 1
ATOM 697 C CA . GLY A 1 90 ? 9.917 7.369 -22.998 1.00 88.44 90 GLY A CA 1
ATOM 698 C C . GLY A 1 90 ? 8.451 6.913 -23.010 1.00 88.44 90 GLY A C 1
ATOM 699 O O . GLY A 1 90 ? 7.650 7.430 -22.235 1.00 88.44 90 GLY A O 1
ATOM 700 N N . PHE A 1 91 ? 8.081 5.947 -23.859 1.00 89.44 91 PHE A N 1
ATOM 701 C CA . PHE A 1 91 ? 6.701 5.465 -23.973 1.00 89.44 91 PHE A CA 1
ATOM 702 C C . PHE A 1 91 ? 6.134 4.919 -22.649 1.00 89.44 91 PHE A C 1
ATOM 704 O O . PHE A 1 91 ? 4.956 5.116 -22.336 1.00 89.44 91 PHE A O 1
ATOM 711 N N . PHE A 1 92 ? 6.956 4.221 -21.858 1.00 88.69 92 PHE A N 1
ATOM 712 C CA . PHE A 1 92 ? 6.519 3.665 -20.579 1.00 88.69 92 PHE A CA 1
ATOM 713 C C . PHE A 1 92 ? 6.716 4.638 -19.422 1.00 88.69 92 PHE A C 1
ATOM 715 O O . PHE A 1 92 ? 5.844 4.730 -18.572 1.00 88.69 92 PHE A O 1
ATOM 722 N N . SER A 1 93 ? 7.809 5.386 -19.387 1.00 89.06 93 SER A N 1
ATOM 723 C CA . SER A 1 93 ? 8.020 6.451 -18.407 1.00 89.06 93 SER A CA 1
ATOM 724 C C . SER A 1 93 ? 8.894 7.518 -19.033 1.00 89.06 93 SER A C 1
ATOM 726 O O . SER A 1 93 ? 9.839 7.193 -19.755 1.00 89.06 93 SER A O 1
ATOM 728 N N . THR A 1 94 ? 8.608 8.782 -18.738 1.00 86.88 94 THR A N 1
ATOM 729 C CA . THR A 1 94 ? 9.443 9.912 -19.166 1.00 86.88 94 THR A CA 1
ATOM 730 C C . THR A 1 94 ? 10.652 10.120 -18.250 1.00 86.88 94 THR A C 1
ATOM 732 O O . THR A 1 94 ? 11.567 10.857 -18.609 1.00 86.88 94 THR A O 1
ATOM 735 N N . GLY A 1 95 ? 10.685 9.451 -17.090 1.00 84.44 95 GLY A N 1
ATOM 736 C CA . GLY A 1 95 ? 11.694 9.657 -16.048 1.00 84.44 95 GLY A CA 1
ATOM 737 C C . GLY A 1 95 ? 11.401 10.837 -15.123 1.00 84.44 95 GLY A C 1
ATOM 738 O O . GLY A 1 95 ? 12.198 11.128 -14.233 1.00 84.44 95 GLY A O 1
ATOM 739 N N . GLU A 1 96 ? 10.271 11.519 -15.313 1.00 82.94 96 GLU A N 1
ATOM 740 C CA . GLU A 1 96 ? 9.859 12.612 -14.441 1.00 82.94 96 GLU A CA 1
ATOM 741 C C . GLU A 1 96 ? 9.266 12.084 -13.128 1.00 82.94 96 GLU A C 1
ATOM 743 O O . GLU A 1 96 ? 8.527 11.099 -13.100 1.00 82.94 96 GLU A O 1
ATOM 748 N N . THR A 1 97 ? 9.570 12.774 -12.028 1.00 77.44 97 THR A N 1
ATOM 749 C CA . THR A 1 97 ? 9.074 12.470 -10.673 1.00 77.44 97 THR A CA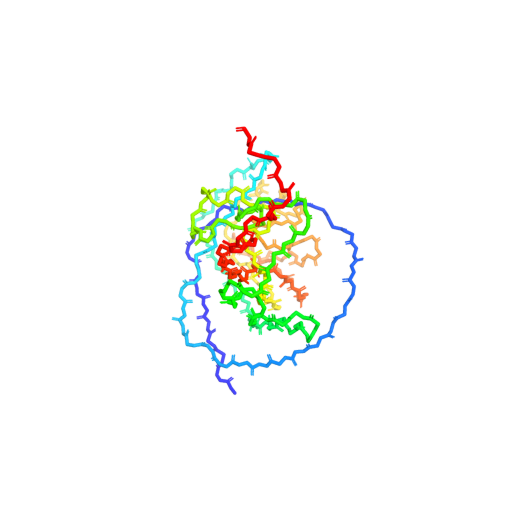 1
ATOM 750 C C . THR A 1 97 ? 7.777 13.210 -10.332 1.00 77.44 97 THR A C 1
ATOM 752 O O . THR A 1 97 ? 7.401 13.303 -9.164 1.00 77.44 97 THR A O 1
ATOM 755 N N . SER A 1 98 ? 7.116 13.777 -11.342 1.00 75.81 98 SER A N 1
ATOM 756 C CA . SER A 1 98 ? 5.894 14.569 -11.208 1.00 75.81 98 SER A CA 1
ATOM 757 C C . SER A 1 98 ? 4.735 13.932 -11.976 1.00 75.81 98 SER A C 1
ATOM 759 O O . SER A 1 98 ? 4.934 12.999 -12.755 1.00 75.81 98 SER A O 1
ATOM 761 N N . GLU A 1 99 ? 3.528 14.470 -11.799 1.00 71.81 99 GLU A N 1
ATOM 762 C CA . GLU A 1 99 ? 2.314 14.059 -12.526 1.00 71.81 99 GLU A CA 1
ATOM 763 C C . GLU A 1 99 ? 2.449 14.170 -14.054 1.00 71.81 99 GLU A C 1
ATOM 765 O O . GLU A 1 99 ? 1.713 13.523 -14.792 1.00 71.81 99 GLU A O 1
ATOM 770 N N . ASN A 1 100 ? 3.435 14.928 -14.543 1.00 76.31 100 ASN A N 1
ATOM 771 C CA . ASN A 1 100 ? 3.736 15.061 -15.968 1.00 76.31 100 ASN A CA 1
ATOM 772 C C . ASN A 1 100 ? 4.396 13.811 -16.577 1.00 76.31 100 ASN A C 1
ATOM 774 O O . ASN A 1 100 ? 4.619 13.756 -17.792 1.00 76.31 100 ASN A O 1
ATOM 778 N N . ASN A 1 101 ? 4.678 12.781 -15.771 1.00 80.00 101 ASN A N 1
ATOM 779 C CA . ASN A 1 101 ? 5.079 11.474 -16.271 1.00 80.00 101 ASN A CA 1
ATOM 780 C C . ASN A 1 101 ? 3.888 10.744 -16.912 1.00 80.00 101 ASN A C 1
ATOM 782 O O . ASN A 1 101 ? 3.283 9.841 -16.339 1.00 80.00 101 ASN A O 1
ATOM 786 N N . ASN A 1 102 ? 3.579 11.140 -18.146 1.00 80.56 102 ASN A N 1
ATOM 787 C CA . ASN A 1 102 ? 2.476 10.614 -18.955 1.00 80.56 102 ASN A CA 1
ATOM 788 C C . ASN A 1 102 ? 2.752 9.217 -19.551 1.00 80.56 102 ASN A C 1
ATOM 790 O O . ASN A 1 102 ? 2.017 8.750 -20.429 1.00 80.56 102 ASN A O 1
ATOM 794 N N . GLY A 1 103 ? 3.825 8.555 -19.114 1.00 83.44 103 GLY A N 1
ATOM 795 C CA . GLY A 1 103 ? 4.162 7.206 -19.542 1.00 83.44 103 GLY A CA 1
ATOM 796 C C . GLY A 1 103 ? 3.147 6.166 -19.054 1.00 83.44 103 GLY A C 1
ATOM 797 O O . GLY A 1 103 ? 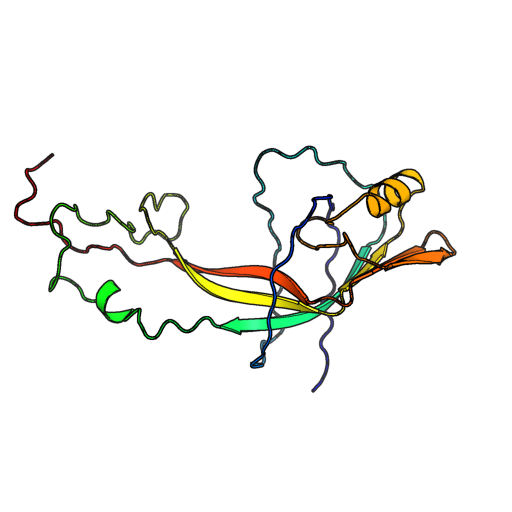2.412 6.371 -18.090 1.00 83.44 103 GLY A O 1
ATOM 798 N N . LYS A 1 104 ? 3.084 5.011 -19.727 1.00 87.00 104 LYS A N 1
ATOM 799 C CA . LYS A 1 104 ? 2.155 3.918 -19.359 1.00 87.00 104 LYS A CA 1
ATOM 800 C C . LYS A 1 104 ? 2.507 3.188 -18.054 1.00 87.00 104 LYS A C 1
ATOM 802 O O . LYS A 1 104 ? 1.664 2.480 -17.510 1.00 87.00 104 LYS A O 1
ATOM 807 N N . LEU A 1 105 ? 3.734 3.334 -17.573 1.00 87.44 105 LEU A N 1
ATOM 808 C CA . LEU A 1 105 ? 4.266 2.761 -16.343 1.00 87.44 105 LEU A CA 1
ATOM 809 C C . LEU A 1 105 ? 5.196 3.793 -15.665 1.00 87.44 105 LEU A C 1
ATOM 811 O O . LEU A 1 105 ? 6.414 3.636 -15.700 1.00 87.44 105 LEU A O 1
ATOM 815 N N . PRO A 1 106 ? 4.643 4.861 -15.064 1.00 86.25 106 PRO A N 1
ATOM 816 C CA . PRO A 1 106 ? 5.435 5.973 -14.529 1.00 86.25 106 PRO A CA 1
ATOM 817 C C . PRO A 1 106 ? 6.127 5.635 -13.199 1.00 86.25 106 PRO A C 1
ATOM 819 O O . PRO A 1 106 ? 7.170 6.192 -12.860 1.00 86.25 106 PRO A O 1
ATOM 822 N N . SER A 1 107 ? 5.563 4.703 -12.429 1.00 87.00 107 SER A N 1
ATOM 823 C CA . SER A 1 107 ? 6.120 4.265 -11.151 1.00 87.00 107 SER A CA 1
ATOM 824 C C . SER A 1 107 ? 5.887 2.777 -10.909 1.00 87.00 107 SER A C 1
ATOM 826 O O . SER A 1 107 ? 4.987 2.155 -11.481 1.00 87.00 107 SER A O 1
ATOM 828 N N . LEU A 1 108 ? 6.723 2.198 -10.050 1.00 86.25 108 LEU A N 1
ATOM 829 C CA . LEU A 1 108 ? 6.652 0.806 -9.639 1.00 86.25 108 LEU A CA 1
ATOM 830 C C . LEU A 1 108 ? 6.435 0.720 -8.121 1.00 86.25 108 LEU A C 1
ATOM 832 O O . LEU A 1 108 ? 7.269 1.215 -7.363 1.00 86.25 108 LEU A O 1
ATOM 836 N N . PRO A 1 109 ? 5.385 0.031 -7.645 1.00 88.75 109 PRO A N 1
ATOM 837 C CA . PRO A 1 109 ? 5.208 -0.222 -6.218 1.00 88.75 109 PRO A CA 1
ATOM 838 C C . PRO A 1 109 ? 6.332 -1.118 -5.692 1.00 88.75 109 PRO A C 1
ATOM 840 O O . PRO A 1 109 ? 6.455 -2.267 -6.125 1.00 88.75 109 PRO A O 1
ATOM 843 N N . VAL A 1 110 ? 7.150 -0.626 -4.767 1.00 86.19 110 VAL A N 1
ATOM 844 C CA . VAL A 1 110 ? 8.291 -1.364 -4.195 1.00 86.19 110 VAL A CA 1
ATOM 845 C C . VAL A 1 110 ? 7.995 -1.920 -2.814 1.00 86.19 110 VAL A C 1
ATOM 847 O O . VAL A 1 110 ? 8.485 -2.997 -2.479 1.00 86.19 110 VAL A O 1
ATOM 850 N N . SER A 1 111 ? 7.146 -1.242 -2.049 1.00 85.75 111 SER A N 1
ATOM 851 C CA . SER A 1 111 ? 6.769 -1.673 -0.707 1.00 85.75 111 SER A CA 1
ATOM 852 C C . SER A 1 111 ? 5.340 -1.250 -0.392 1.00 85.75 111 SER A C 1
ATOM 854 O O . SER A 1 111 ? 4.760 -0.404 -1.068 1.00 85.75 111 SER A O 1
ATOM 856 N N . MET A 1 112 ? 4.764 -1.834 0.651 1.00 84.25 112 MET A N 1
ATOM 857 C CA . MET A 1 112 ? 3.464 -1.436 1.185 1.00 84.25 112 MET A CA 1
ATOM 858 C C . MET A 1 112 ? 3.519 -1.343 2.704 1.00 84.25 112 MET A C 1
ATOM 860 O O . MET A 1 112 ? 4.292 -2.052 3.355 1.00 84.25 112 MET A O 1
ATOM 864 N N . ILE A 1 113 ? 2.688 -0.471 3.262 1.00 84.56 113 ILE A N 1
ATOM 865 C CA . ILE A 1 113 ? 2.555 -0.277 4.701 1.00 84.56 113 ILE A CA 1
ATOM 866 C C . ILE A 1 113 ? 1.310 -1.030 5.156 1.00 84.56 113 ILE A C 1
ATOM 868 O O . ILE A 1 113 ? 0.187 -0.696 4.776 1.00 84.56 113 ILE A O 1
ATOM 872 N N . LEU A 1 114 ? 1.528 -2.057 5.969 1.00 86.19 114 LEU A N 1
ATOM 873 C CA . LEU A 1 114 ? 0.482 -2.805 6.648 1.00 86.19 114 LEU A CA 1
ATOM 874 C C . LEU A 1 114 ? 0.298 -2.271 8.059 1.00 86.19 114 LEU A C 1
ATOM 876 O O . LEU A 1 114 ? 1.279 -1.966 8.737 1.00 86.19 114 LEU A O 1
ATOM 880 N N . ILE A 1 115 ? -0.939 -2.264 8.532 1.00 86.94 115 ILE A N 1
ATOM 881 C CA . ILE A 1 115 ? -1.268 -2.067 9.939 1.00 86.94 115 ILE A CA 1
ATOM 882 C C . ILE A 1 115 ? -2.052 -3.255 10.483 1.00 86.94 115 ILE A C 1
ATOM 884 O O . ILE A 1 115 ? -2.662 -4.012 9.728 1.00 86.94 115 ILE A O 1
ATOM 888 N N . LYS A 1 116 ? -2.016 -3.422 11.801 1.00 89.31 116 LYS A N 1
ATOM 889 C CA . LYS A 1 116 ? -2.723 -4.447 12.564 1.00 89.31 116 LYS A CA 1
ATOM 890 C C . LYS A 1 116 ? -3.171 -3.870 13.903 1.00 89.31 116 LYS A C 1
ATOM 892 O O . LYS A 1 116 ? -2.465 -3.032 14.464 1.00 89.31 116 LYS A O 1
ATOM 897 N N . ASP A 1 117 ? -4.262 -4.404 14.446 1.00 90.38 117 ASP A N 1
ATOM 898 C CA . ASP A 1 117 ? -4.808 -4.011 15.749 1.00 90.38 117 ASP A CA 1
ATOM 899 C C . ASP A 1 117 ? -5.152 -2.508 15.756 1.00 90.38 117 ASP A C 1
ATOM 901 O O . ASP A 1 117 ? -4.623 -1.748 16.566 1.00 90.38 117 ASP A O 1
ATOM 905 N N . LEU A 1 118 ? -5.975 -2.077 14.792 1.00 90.75 118 LEU A N 1
ATOM 906 C CA . LEU A 1 118 ? -6.457 -0.702 14.690 1.00 90.75 118 LEU A CA 1
ATOM 907 C C . LEU A 1 118 ? -7.418 -0.397 15.841 1.00 90.75 118 LEU A C 1
ATOM 909 O O . LEU A 1 118 ? -8.351 -1.151 16.095 1.00 90.75 118 LEU A O 1
ATOM 913 N N . SER A 1 119 ? -7.204 0.736 16.494 1.00 92.50 119 SER A N 1
ATOM 914 C CA . SER A 1 119 ? -8.034 1.292 17.553 1.00 92.50 119 SER A CA 1
ATOM 915 C C . SER A 1 119 ? -8.237 2.773 17.264 1.00 92.50 119 SER A C 1
ATOM 917 O O . SER A 1 119 ? -7.270 3.526 17.164 1.00 92.50 119 SER A O 1
ATOM 919 N N . ILE A 1 120 ? -9.486 3.188 17.089 1.00 90.31 120 ILE A N 1
ATOM 920 C CA . ILE A 1 120 ? -9.863 4.587 16.897 1.00 90.31 120 ILE A CA 1
ATOM 921 C C . ILE A 1 120 ? -10.726 4.977 18.086 1.00 90.31 120 ILE A C 1
ATOM 923 O O . ILE A 1 120 ? -11.807 4.425 18.277 1.00 90.31 120 ILE A O 1
ATOM 927 N N . THR A 1 121 ? -10.245 5.923 18.883 1.00 90.69 121 THR A N 1
ATOM 928 C CA . THR A 1 121 ? -11.003 6.524 19.978 1.00 90.69 121 THR A CA 1
ATOM 929 C C . THR A 1 121 ? -11.380 7.942 19.586 1.00 90.69 121 THR A C 1
ATOM 931 O O . THR A 1 121 ? -10.510 8.748 19.269 1.00 90.69 121 THR A O 1
ATOM 934 N N . ALA A 1 122 ? -12.669 8.263 19.584 1.00 88.56 122 ALA A N 1
ATOM 935 C CA . ALA A 1 122 ? -13.139 9.587 19.199 1.00 88.56 122 ALA A CA 1
ATOM 936 C C . ALA A 1 122 ? -14.420 9.989 19.930 1.00 88.56 122 ALA A C 1
ATOM 938 O O . ALA A 1 122 ? -15.163 9.155 20.453 1.00 88.56 122 ALA A O 1
ATOM 939 N N . THR A 1 123 ? -14.695 11.291 19.927 1.00 89.56 123 THR A N 1
ATOM 940 C CA . THR A 1 123 ? -15.913 11.867 20.506 1.00 89.56 123 THR A CA 1
ATOM 941 C C . THR A 1 123 ? -16.959 12.104 19.411 1.00 89.56 123 THR A C 1
ATOM 943 O O . THR A 1 123 ? -17.155 13.237 18.968 1.00 89.56 123 THR A O 1
ATOM 946 N N . PHE A 1 124 ? -17.603 11.041 18.918 1.00 84.75 124 PHE A N 1
ATOM 947 C CA . PHE A 1 124 ? -18.677 11.168 17.923 1.00 84.75 124 PHE A CA 1
ATOM 948 C C . PHE A 1 124 ? -19.956 11.753 18.534 1.00 84.75 124 PHE A C 1
ATOM 950 O O . PHE A 1 124 ? -20.306 11.468 19.679 1.00 84.75 124 PHE A O 1
ATOM 957 N N . ASN A 1 125 ? -20.688 12.550 17.752 1.00 86.75 125 ASN A N 1
ATOM 958 C CA . ASN A 1 125 ? -22.083 12.854 18.072 1.00 86.75 125 ASN A CA 1
ATOM 959 C C . ASN A 1 125 ? -22.980 11.649 17.720 1.00 86.75 125 ASN A C 1
ATOM 961 O O . ASN A 1 125 ? -22.552 10.748 17.004 1.00 86.75 125 ASN A O 1
ATOM 965 N N . ALA A 1 126 ? -24.228 11.632 18.198 1.00 85.38 126 ALA A N 1
ATOM 966 C CA . ALA A 1 126 ? -25.129 10.491 17.996 1.00 85.38 126 ALA A CA 1
ATOM 967 C C . ALA A 1 126 ? -25.340 10.130 16.510 1.00 85.38 126 ALA A C 1
ATOM 969 O O . ALA A 1 126 ? -25.318 8.954 16.159 1.00 85.38 126 ALA A O 1
ATOM 970 N N . GLY A 1 127 ? -25.477 11.129 15.632 1.00 85.31 127 GLY A N 1
ATOM 971 C CA . GLY A 1 127 ? -25.651 10.900 14.195 1.00 85.31 127 GLY A CA 1
ATOM 972 C C . GLY A 1 127 ? -24.381 10.382 13.515 1.00 85.31 127 GLY A C 1
ATOM 973 O O . GLY A 1 127 ? -24.440 9.456 12.714 1.00 85.31 127 GLY A O 1
ATOM 974 N N . ASP A 1 128 ? -23.220 10.933 13.862 1.00 85.62 128 ASP A N 1
ATOM 975 C CA . ASP A 1 128 ? -21.916 10.495 13.358 1.00 85.62 128 ASP A CA 1
ATOM 976 C C . ASP A 1 128 ? -21.573 9.093 13.862 1.00 85.62 128 ASP A C 1
ATOM 978 O O . ASP A 1 128 ? -20.981 8.313 13.125 1.00 85.62 128 ASP A O 1
ATOM 982 N N . TRP A 1 129 ? -21.996 8.739 15.077 1.00 88.00 129 TRP A N 1
ATOM 983 C CA . TRP A 1 129 ? -21.838 7.395 15.619 1.00 88.00 129 TRP A CA 1
ATOM 984 C C . TRP A 1 129 ? -22.677 6.363 14.862 1.00 88.00 129 TRP A C 1
ATOM 986 O O . TRP A 1 129 ? -22.187 5.282 14.537 1.00 88.00 129 TRP A O 1
ATOM 996 N N . GLU A 1 130 ? -23.924 6.697 14.525 1.00 88.06 130 GLU A N 1
ATOM 997 C CA . GLU A 1 130 ? -24.759 5.849 13.669 1.00 88.06 130 GLU A CA 1
ATOM 998 C C . GLU A 1 130 ? -24.201 5.755 12.244 1.00 88.06 130 GLU A C 1
ATOM 1000 O O . GLU A 1 130 ? -24.144 4.664 11.675 1.00 88.06 130 GLU A O 1
ATOM 1005 N N . ASN A 1 131 ? -23.719 6.863 11.677 1.00 87.00 131 ASN A N 1
ATOM 1006 C CA . ASN A 1 131 ? -23.066 6.858 10.368 1.00 87.00 131 ASN A CA 1
ATOM 1007 C C . ASN A 1 131 ? -21.781 6.013 10.378 1.00 87.00 131 ASN A C 1
ATOM 1009 O O . ASN A 1 131 ? -21.546 5.268 9.432 1.00 87.00 131 ASN A O 1
ATOM 1013 N N . ALA A 1 132 ? -20.986 6.079 11.450 1.00 85.62 132 ALA A N 1
ATOM 1014 C CA . ALA A 1 132 ? -19.767 5.292 11.617 1.00 85.62 132 ALA A CA 1
ATOM 1015 C C . ALA A 1 132 ? -20.052 3.790 11.759 1.00 85.62 132 ALA A C 1
ATOM 1017 O O . ALA A 1 132 ? -19.264 2.979 11.302 1.00 85.62 132 ALA A O 1
ATOM 1018 N N . LYS A 1 133 ? -21.181 3.384 12.347 1.00 86.75 133 LYS A N 1
ATOM 1019 C CA . LYS A 1 133 ? -21.573 1.960 12.387 1.00 86.75 133 LYS A CA 1
ATOM 1020 C C . LYS A 1 133 ? -21.999 1.421 11.029 1.00 86.75 133 LYS A C 1
ATOM 1022 O O . LYS A 1 133 ? -21.798 0.250 10.743 1.00 86.75 133 LYS A O 1
ATOM 1027 N N . ASN A 1 134 ? -22.586 2.282 10.204 1.00 87.00 134 ASN A N 1
ATOM 1028 C CA . ASN A 1 134 ? -22.907 1.964 8.816 1.00 87.00 134 ASN A CA 1
ATOM 1029 C C . ASN A 1 134 ? -21.702 2.179 7.889 1.00 87.00 134 ASN A C 1
ATOM 1031 O O . ASN A 1 134 ? -21.840 2.105 6.670 1.00 87.00 134 ASN A O 1
ATOM 1035 N N . ALA A 1 135 ? -20.534 2.475 8.469 1.00 83.12 135 ALA A N 1
ATOM 1036 C CA . ALA A 1 135 ? -19.306 2.690 7.756 1.00 83.12 135 ALA A CA 1
ATOM 1037 C C . ALA A 1 135 ? -18.496 1.430 7.519 1.00 83.12 135 ALA A C 1
ATOM 1039 O O . ALA A 1 135 ? -18.483 0.504 8.313 1.00 83.12 135 ALA A O 1
ATOM 1040 N N . VAL A 1 136 ? -17.683 1.479 6.477 1.00 81.94 136 VAL A N 1
ATOM 1041 C CA . VAL A 1 136 ? -16.673 0.466 6.166 1.00 81.94 136 VAL A CA 1
ATOM 1042 C C . VAL A 1 136 ? -15.292 1.041 6.138 1.00 81.94 136 VAL A C 1
ATOM 1044 O O . VAL A 1 136 ? -14.321 0.312 6.234 1.00 81.94 136 VAL A O 1
ATOM 1047 N N . ALA A 1 137 ? -15.175 2.346 6.018 1.00 79.62 137 ALA A N 1
ATOM 1048 C CA . ALA A 1 137 ? -13.907 2.995 6.146 1.00 79.62 137 ALA A CA 1
ATOM 1049 C C . ALA A 1 137 ? -14.074 4.291 6.924 1.00 79.62 137 ALA A C 1
ATOM 1051 O O . ALA A 1 137 ? -15.164 4.850 7.051 1.00 79.62 137 ALA A O 1
ATOM 1052 N N . LEU A 1 138 ? -12.959 4.703 7.492 1.00 80.00 138 LEU A N 1
ATOM 1053 C CA . LEU A 1 138 ? -12.697 6.021 8.000 1.00 80.00 138 LEU A CA 1
ATOM 1054 C C . LEU A 1 138 ? -11.463 6.477 7.231 1.00 80.00 138 LEU A C 1
ATOM 1056 O O . LEU A 1 138 ? -10.336 6.165 7.610 1.00 80.00 138 LEU A O 1
ATOM 1060 N N . ASP A 1 139 ? -11.708 7.169 6.118 1.00 75.50 139 ASP A N 1
ATOM 1061 C CA . ASP A 1 139 ? -10.681 7.615 5.172 1.00 75.50 139 ASP A CA 1
ATOM 1062 C C . ASP A 1 139 ? -9.978 6.400 4.539 1.00 75.50 139 ASP A C 1
ATOM 1064 O O . ASP A 1 139 ? -10.595 5.639 3.790 1.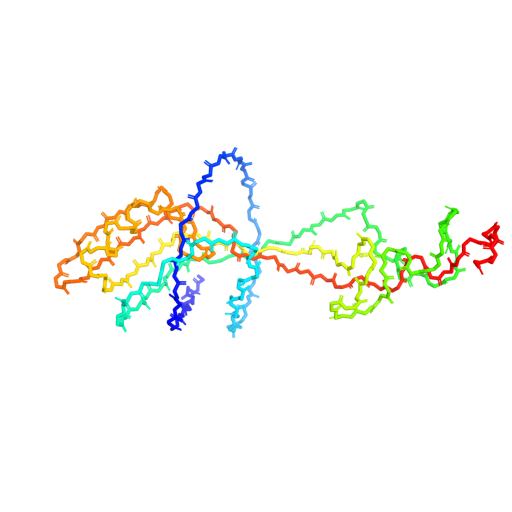00 75.50 139 ASP A O 1
ATOM 1068 N N . SER A 1 140 ? -8.709 6.175 4.865 1.00 74.75 140 SER A N 1
ATOM 1069 C CA . SER A 1 140 ? -7.896 5.053 4.389 1.00 74.75 140 SER A CA 1
ATOM 1070 C C . SER A 1 140 ? -7.970 3.814 5.293 1.00 74.75 140 SER A C 1
ATOM 1072 O O . SER A 1 140 ? -7.371 2.784 4.979 1.00 74.75 140 SER A O 1
ATOM 1074 N N . LEU A 1 141 ? -8.701 3.892 6.410 1.00 82.12 141 LEU A N 1
ATOM 1075 C CA . LEU A 1 141 ? -8.777 2.840 7.423 1.00 82.12 141 LEU A CA 1
ATOM 1076 C C . LEU A 1 141 ? -10.074 2.050 7.293 1.00 82.12 141 LEU A C 1
ATOM 1078 O O . LEU A 1 141 ? -11.151 2.599 7.476 1.00 82.12 141 LEU A O 1
ATOM 1082 N N . ASN A 1 142 ? -9.987 0.751 7.040 1.00 85.38 142 ASN A N 1
ATOM 1083 C CA . ASN A 1 142 ? -11.137 -0.142 6.988 1.00 85.38 142 ASN A CA 1
ATOM 1084 C C . ASN A 1 142 ? -11.685 -0.436 8.399 1.00 85.38 142 ASN A C 1
ATOM 1086 O O . ASN A 1 142 ? -10.951 -0.901 9.281 1.00 85.38 142 ASN A O 1
ATOM 1090 N N . ILE A 1 143 ? -12.985 -0.198 8.573 1.00 87.94 143 ILE A N 1
ATOM 1091 C CA . ILE A 1 143 ? -13.779 -0.418 9.784 1.00 87.94 143 ILE A CA 1
ATOM 1092 C C . ILE A 1 143 ? -15.063 -1.241 9.552 1.00 87.94 143 ILE A C 1
ATOM 1094 O O . ILE A 1 143 ? -15.876 -1.330 10.463 1.00 87.94 143 ILE A O 1
ATOM 1098 N N . ALA A 1 144 ? -15.251 -1.870 8.381 1.00 83.38 144 ALA A N 1
ATOM 1099 C CA . ALA A 1 144 ? -16.471 -2.642 8.068 1.00 83.38 144 ALA A CA 1
ATOM 1100 C C . ALA A 1 144 ? -16.796 -3.729 9.093 1.00 83.38 144 ALA A C 1
ATOM 1102 O O . ALA A 1 144 ? -17.949 -3.958 9.437 1.00 83.38 144 ALA A O 1
ATOM 1103 N N . GLU A 1 145 ? -15.758 -4.416 9.557 1.00 82.75 145 GLU A N 1
ATOM 1104 C CA . GLU A 1 145 ? -15.856 -5.514 10.517 1.00 82.75 145 GLU A CA 1
ATOM 1105 C C . GLU A 1 145 ? -15.265 -5.102 11.872 1.00 82.75 145 GLU A C 1
ATOM 1107 O O . GLU A 1 145 ? -14.716 -5.930 12.597 1.00 82.75 145 GLU A O 1
ATOM 1112 N N . ALA A 1 146 ? -15.291 -3.802 12.182 1.00 88.31 146 ALA A N 1
ATOM 1113 C CA . ALA A 1 146 ? -14.787 -3.305 13.450 1.00 88.31 146 ALA A CA 1
ATOM 1114 C C . ALA A 1 146 ? -15.791 -3.535 14.588 1.00 88.31 146 ALA A C 1
ATOM 1116 O O . ALA A 1 146 ? -17.007 -3.461 14.410 1.00 88.31 146 ALA A O 1
ATOM 1117 N N . ASP A 1 147 ? -15.264 -3.749 15.787 1.00 92.94 147 ASP A N 1
ATOM 1118 C CA . ASP A 1 147 ? -16.036 -3.761 17.017 1.00 92.94 147 ASP A CA 1
ATOM 1119 C C . ASP A 1 147 ? -16.277 -2.321 17.481 1.00 92.94 147 ASP A C 1
ATOM 1121 O O . ASP A 1 147 ? -15.338 -1.568 17.749 1.00 92.94 147 ASP A O 1
ATOM 1125 N N . PHE A 1 148 ? -17.549 -1.949 17.615 1.00 92.69 148 PHE A N 1
ATOM 1126 C CA . PHE A 1 148 ? -17.976 -0.630 18.080 1.00 92.69 148 PHE A CA 1
ATOM 1127 C C . PHE A 1 148 ? -18.341 -0.689 19.566 1.00 92.69 148 PHE A C 1
ATOM 1129 O O . PHE A 1 148 ? -19.285 -1.378 19.958 1.00 92.69 148 PHE A O 1
ATOM 1136 N N . LYS A 1 149 ? -17.618 0.061 20.402 1.00 93.38 149 LYS A N 1
ATOM 1137 C CA . LYS A 1 149 ? -17.821 0.132 21.855 1.00 93.38 149 LYS A CA 1
ATOM 1138 C C . LYS A 1 149 ? -18.069 1.574 22.284 1.00 93.38 149 LYS A C 1
ATOM 1140 O O . LYS A 1 149 ? -17.295 2.469 21.960 1.00 93.38 149 LYS A O 1
ATOM 1145 N N . ASP A 1 150 ? -19.135 1.783 23.043 1.00 91.12 150 ASP A N 1
ATOM 1146 C CA . ASP A 1 150 ? -19.368 3.034 23.761 1.00 91.12 150 ASP A CA 1
ATOM 1147 C C . ASP A 1 150 ? -18.672 2.935 25.126 1.00 91.12 150 ASP A C 1
ATOM 1149 O O . ASP A 1 150 ? -18.947 2.017 25.902 1.00 91.12 150 ASP A O 1
ATOM 1153 N N . LEU A 1 151 ? -17.709 3.824 25.378 1.00 87.50 151 LEU A N 1
ATOM 1154 C CA . LEU A 1 151 ? -16.917 3.846 26.609 1.00 87.50 151 LEU A CA 1
ATOM 1155 C C . LEU A 1 151 ? -17.543 4.738 27.695 1.00 87.50 151 LEU A C 1
ATOM 1157 O O . LEU A 1 151 ? -16.989 4.822 28.792 1.00 87.50 151 LEU A O 1
ATOM 1161 N N . GLY A 1 152 ? -18.674 5.393 27.413 1.00 83.75 152 GLY A N 1
ATOM 1162 C CA . GLY A 1 152 ? -19.239 6.434 28.268 1.00 83.75 152 GLY A CA 1
ATOM 1163 C C . GLY A 1 152 ? -18.532 7.784 28.094 1.00 83.75 152 GLY A C 1
ATOM 1164 O O . GLY A 1 152 ? -17.531 7.908 27.388 1.00 83.75 152 GLY A O 1
ATOM 1165 N N . ASP A 1 153 ? -19.079 8.836 28.710 1.00 82.88 153 ASP A N 1
ATOM 1166 C CA . ASP A 1 153 ? -18.552 10.211 28.635 1.00 82.88 153 ASP A CA 1
ATOM 1167 C C . ASP A 1 153 ? -18.360 10.743 27.195 1.00 82.88 153 ASP A C 1
ATOM 1169 O O . ASP A 1 153 ? -17.399 11.457 26.901 1.00 82.88 153 ASP A O 1
ATOM 1173 N N . ASN A 1 154 ? -19.277 10.389 26.281 1.00 82.12 154 ASN A N 1
ATOM 1174 C CA . ASN A 1 154 ? -19.220 10.677 24.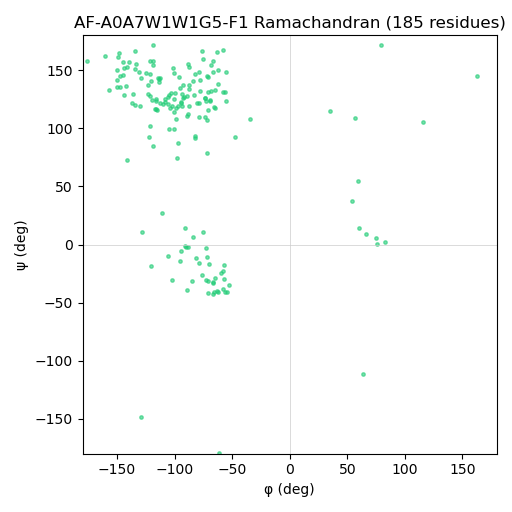837 1.00 82.12 154 ASN A CA 1
ATOM 1175 C C . ASN A 1 154 ? -17.997 10.088 24.106 1.00 82.12 154 ASN A C 1
ATOM 1177 O O . ASN A 1 154 ? -17.716 10.481 22.972 1.00 82.12 154 ASN A O 1
ATOM 1181 N N . LYS A 1 155 ? -17.263 9.151 24.715 1.00 88.31 155 LYS A N 1
ATOM 1182 C CA . LYS A 1 155 ? -16.116 8.494 24.085 1.00 88.31 155 LYS A CA 1
ATOM 1183 C C . LYS A 1 155 ? -16.540 7.199 23.422 1.00 88.31 155 LYS A C 1
ATOM 1185 O O . LYS A 1 155 ? -17.122 6.315 24.041 1.00 88.31 155 LYS A O 1
ATOM 1190 N N . HIS A 1 156 ? -16.147 7.066 22.170 1.00 91.44 156 HIS A N 1
ATOM 1191 C CA . HIS A 1 156 ? -16.449 5.914 21.350 1.00 91.44 156 HIS A CA 1
ATOM 1192 C C . HIS A 1 156 ? -15.155 5.267 20.888 1.00 91.44 156 HIS A C 1
ATOM 1194 O O . HIS A 1 156 ? -14.195 5.960 20.548 1.00 91.44 156 HIS A O 1
ATOM 1200 N N . LEU A 1 157 ? -15.151 3.942 20.866 1.00 92.25 157 LEU A N 1
ATOM 1201 C CA . LEU A 1 157 ? -14.024 3.118 20.476 1.00 92.25 157 LEU A CA 1
ATOM 1202 C C . LEU A 1 157 ? -14.432 2.222 19.304 1.00 92.25 157 LEU A C 1
ATOM 1204 O O . LEU A 1 157 ? -15.441 1.522 19.371 1.00 92.25 157 LEU A O 1
ATOM 1208 N N . ILE A 1 158 ? -13.634 2.255 18.241 1.00 92.56 158 ILE A N 1
ATOM 1209 C CA . ILE A 1 158 ? -13.759 1.406 17.056 1.00 92.56 158 ILE A CA 1
ATOM 1210 C C . ILE A 1 158 ? -12.489 0.561 16.975 1.00 92.56 158 ILE A C 1
ATOM 1212 O O . ILE A 1 158 ? -11.393 1.106 16.827 1.00 92.56 158 ILE A O 1
ATOM 1216 N N . GLU A 1 159 ? -12.618 -0.758 17.093 1.00 94.25 159 GLU A N 1
ATOM 1217 C CA . GLU A 1 159 ? -11.483 -1.685 17.072 1.00 94.25 159 GLU A CA 1
ATOM 1218 C C . GLU A 1 159 ? -11.552 -2.621 15.871 1.00 94.25 159 GLU A C 1
ATOM 1220 O O . GLU A 1 159 ? -12.518 -3.349 15.695 1.00 94.25 159 GLU A O 1
ATOM 1225 N N . SER A 1 160 ? -10.493 -2.659 15.066 1.00 92.12 160 SER A N 1
ATOM 1226 C CA . SER A 1 160 ? -10.335 -3.634 13.988 1.00 92.12 160 SER A CA 1
ATOM 1227 C C . SER A 1 160 ? -9.049 -4.437 14.218 1.00 92.12 160 SER A C 1
ATOM 1229 O O . SER A 1 160 ? -7.946 -3.947 13.946 1.00 92.12 160 SER A O 1
ATOM 1231 N N . PRO A 1 161 ? -9.140 -5.681 14.733 1.00 89.44 161 PRO A N 1
ATOM 1232 C CA . PRO A 1 161 ? -7.966 -6.521 15.000 1.00 89.44 161 PRO A CA 1
ATOM 1233 C C . PRO A 1 161 ? -7.298 -7.047 13.716 1.00 89.44 161 PRO A C 1
ATOM 1235 O O . PRO A 1 161 ? -6.202 -7.620 13.761 1.00 89.44 161 PRO A O 1
ATOM 1238 N N . GLY A 1 162 ? -7.965 -6.876 12.571 1.00 87.56 162 GLY A N 1
ATOM 1239 C CA . GLY A 1 162 ? -7.510 -7.319 11.261 1.00 87.56 162 GLY A CA 1
ATOM 1240 C C . GLY A 1 162 ? -6.224 -6.638 10.791 1.00 87.56 162 GLY A C 1
ATOM 1241 O O . GLY A 1 162 ? -5.772 -5.629 11.334 1.00 87.56 162 GLY A O 1
ATOM 1242 N N . VAL A 1 163 ? -5.620 -7.221 9.755 1.00 89.00 163 VAL A N 1
ATOM 1243 C CA . VAL A 1 163 ? -4.500 -6.612 9.029 1.00 89.00 163 VAL A CA 1
ATOM 1244 C C . VAL A 1 163 ? -5.053 -5.877 7.815 1.00 89.00 163 VAL A C 1
ATOM 1246 O O . VAL A 1 163 ? -5.862 -6.442 7.084 1.00 89.00 163 VAL A O 1
ATOM 1249 N N . GLN A 1 164 ? -4.585 -4.658 7.567 1.00 87.12 164 GLN A N 1
ATOM 1250 C CA . GLN A 1 164 ? -4.992 -3.856 6.411 1.00 87.12 164 GLN A CA 1
ATOM 1251 C C . GLN A 1 164 ? -3.807 -3.075 5.829 1.00 87.12 164 GLN A C 1
ATOM 1253 O O . GLN A 1 164 ? -2.842 -2.790 6.537 1.00 87.12 164 GLN A O 1
ATOM 1258 N N . ILE A 1 165 ? -3.861 -2.765 4.533 1.00 85.62 165 ILE A N 1
ATOM 1259 C CA . ILE A 1 165 ? -2.864 -1.937 3.839 1.00 85.62 165 ILE A CA 1
ATOM 1260 C C . ILE A 1 165 ? -3.342 -0.487 3.897 1.00 85.62 165 ILE A C 1
ATOM 1262 O O . ILE A 1 165 ? -4.457 -0.217 3.465 1.00 85.62 165 ILE A O 1
ATOM 1266 N N . ILE A 1 166 ? -2.501 0.429 4.378 1.00 83.69 166 ILE A N 1
ATOM 1267 C CA . ILE A 1 166 ? -2.827 1.869 4.442 1.00 83.69 166 ILE A CA 1
ATOM 1268 C C . ILE A 1 166 ? -2.106 2.701 3.385 1.00 83.69 166 ILE A C 1
ATOM 1270 O O . ILE A 1 166 ? -2.389 3.881 3.220 1.00 83.69 166 ILE A O 1
ATOM 1274 N N . GLY A 1 167 ? -1.142 2.111 2.680 1.00 81.81 167 GLY A N 1
ATOM 1275 C CA . GLY A 1 167 ? -0.381 2.844 1.685 1.00 81.81 167 GLY A CA 1
ATOM 1276 C C . GLY A 1 167 ? 0.601 1.982 0.915 1.0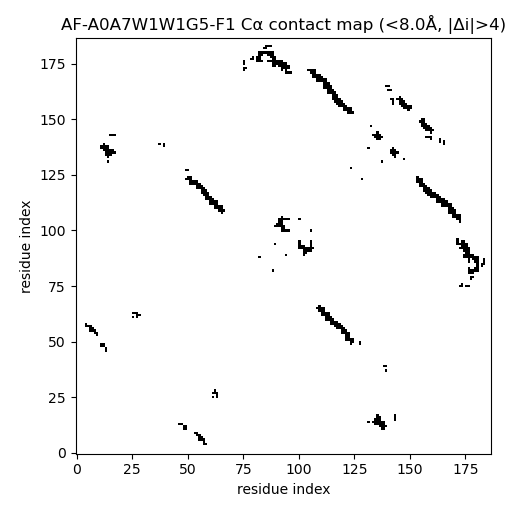0 81.81 167 GLY A C 1
ATOM 1277 O O . GLY A 1 167 ? 1.043 0.925 1.376 1.00 81.81 167 GLY A O 1
ATOM 1278 N N . TRP A 1 168 ? 0.959 2.488 -0.258 1.00 83.25 168 TRP A N 1
ATOM 1279 C CA . TRP A 1 168 ? 1.984 1.934 -1.128 1.00 83.25 168 TRP A CA 1
ATOM 1280 C C . TRP A 1 168 ? 3.151 2.906 -1.208 1.00 83.25 168 TRP A C 1
ATOM 1282 O O . TRP A 1 168 ? 2.970 4.120 -1.238 1.00 83.25 168 TRP A O 1
ATOM 1292 N N . ILE A 1 169 ? 4.354 2.353 -1.242 1.00 83.25 169 ILE A N 1
ATOM 1293 C CA . ILE A 1 169 ? 5.581 3.082 -1.521 1.00 83.25 169 ILE A CA 1
ATOM 1294 C C . ILE A 1 169 ? 5.951 2.735 -2.955 1.00 83.25 169 ILE A C 1
ATOM 1296 O O . ILE A 1 169 ? 6.199 1.566 -3.274 1.00 83.25 169 ILE A O 1
ATOM 1300 N N . CYS A 1 170 ? 5.969 3.750 -3.808 1.00 86.25 170 CYS A N 1
ATOM 1301 C CA . CYS A 1 170 ? 6.283 3.623 -5.221 1.00 86.25 170 CYS A CA 1
ATOM 1302 C C . CYS A 1 170 ? 7.609 4.316 -5.529 1.00 86.25 170 CYS A C 1
ATOM 1304 O O . CYS A 1 170 ? 7.927 5.361 -4.969 1.00 86.25 170 CYS A O 1
ATOM 1306 N N . GLU A 1 171 ? 8.373 3.722 -6.434 1.00 86.19 171 GLU A N 1
ATOM 1307 C CA . GLU A 1 171 ? 9.593 4.295 -6.992 1.00 86.19 171 GLU A CA 1
ATOM 1308 C C . GLU A 1 171 ? 9.284 4.773 -8.409 1.00 86.19 171 GLU A C 1
ATOM 1310 O O . GLU A 1 171 ? 8.716 4.017 -9.202 1.00 86.19 171 GLU A O 1
ATOM 1315 N N . TYR A 1 172 ? 9.615 6.025 -8.723 1.00 86.44 172 TYR A N 1
ATOM 1316 C CA . TYR A 1 172 ? 9.497 6.532 -10.088 1.00 86.44 172 TYR A CA 1
ATOM 1317 C C . TYR A 1 172 ? 10.466 5.786 -10.989 1.00 86.44 172 TYR A C 1
ATOM 1319 O O . TYR A 1 172 ? 11.635 5.610 -10.643 1.00 86.44 172 TYR A O 1
ATOM 1327 N N . LEU A 1 173 ? 9.972 5.337 -12.137 1.00 86.62 173 LEU A N 1
ATOM 1328 C CA . LEU A 1 173 ? 10.826 4.666 -13.100 1.00 86.62 173 LEU A CA 1
ATOM 1329 C C . LEU A 1 173 ? 11.584 5.700 -13.941 1.00 86.62 173 LEU A C 1
ATOM 1331 O O . LEU A 1 173 ? 11.023 6.760 -14.235 1.00 86.62 173 LEU A O 1
ATOM 1335 N N . PRO A 1 174 ? 12.824 5.397 -14.369 1.00 87.69 174 PRO A N 1
ATOM 1336 C CA . PRO A 1 174 ? 13.601 6.268 -15.253 1.00 87.69 174 PRO A CA 1
ATOM 1337 C C . PRO A 1 174 ? 12.897 6.459 -16.603 1.00 87.69 174 PRO A C 1
ATOM 1339 O O . PRO A 1 174 ? 11.826 5.909 -16.843 1.00 87.69 174 PRO A O 1
ATOM 1342 N N . LYS A 1 175 ? 13.487 7.223 -17.526 1.00 87.75 175 LYS A N 1
ATOM 1343 C CA . LYS A 1 175 ? 12.978 7.275 -18.901 1.00 87.75 175 LYS A CA 1
ATOM 1344 C C . LYS A 1 175 ? 13.168 5.906 -19.563 1.00 87.75 175 LYS A C 1
ATOM 1346 O O . LYS A 1 175 ? 14.311 5.492 -19.732 1.00 87.75 175 LYS A O 1
ATOM 1351 N N . PHE A 1 176 ? 12.099 5.218 -19.976 1.00 86.25 176 PHE A N 1
ATOM 1352 C CA . PHE A 1 176 ? 12.232 3.980 -20.759 1.00 86.25 176 PHE A CA 1
ATOM 1353 C C . PHE A 1 176 ? 11.086 3.765 -21.776 1.00 86.25 176 PHE A C 1
ATOM 1355 O O . PHE A 1 176 ? 9.935 4.117 -21.495 1.00 86.25 176 PHE A O 1
ATOM 1362 N N . PRO A 1 177 ? 11.374 3.184 -22.961 1.00 88.19 177 PRO A N 1
ATOM 1363 C CA . PRO A 1 177 ? 12.709 2.837 -23.475 1.00 88.19 177 PRO A CA 1
ATOM 1364 C C . PRO A 1 177 ? 13.592 4.084 -23.657 1.00 88.19 177 PRO A C 1
ATOM 1366 O O . PRO A 1 177 ? 13.069 5.179 -23.861 1.00 88.19 177 PRO A O 1
ATOM 1369 N N . VAL A 1 178 ? 14.914 3.949 -23.519 1.00 86.25 178 VAL A N 1
ATOM 1370 C CA . VAL A 1 178 ? 15.836 5.104 -23.585 1.00 86.25 178 VAL A CA 1
ATOM 1371 C C . VAL A 1 178 ? 15.984 5.622 -25.018 1.00 86.25 178 VAL A C 1
ATOM 1373 O O . VAL A 1 178 ? 16.180 6.815 -25.212 1.00 86.25 178 VAL A O 1
ATOM 1376 N N . CYS A 1 179 ? 15.871 4.738 -26.010 1.00 86.62 179 CYS A N 1
ATOM 1377 C CA . CYS A 1 179 ? 15.879 5.071 -27.430 1.00 86.62 179 CYS A CA 1
ATOM 1378 C C . CYS A 1 179 ? 14.623 4.534 -28.130 1.00 86.62 179 CYS A C 1
ATOM 1380 O O . CYS A 1 179 ? 14.078 3.493 -27.753 1.00 86.62 179 CYS A O 1
ATOM 1382 N N . SER A 1 180 ? 14.168 5.261 -29.152 1.00 89.06 180 SER A N 1
ATOM 1383 C CA . SER A 1 180 ? 13.096 4.818 -30.047 1.00 89.06 180 SER A CA 1
ATOM 1384 C C . SER A 1 180 ? 13.550 3.639 -30.904 1.00 89.06 180 SER A C 1
ATOM 1386 O O . SER A 1 180 ? 14.737 3.515 -31.211 1.00 89.06 180 SER A O 1
ATOM 1388 N N . ASP A 1 181 ? 12.600 2.815 -31.347 1.00 90.00 181 ASP A N 1
ATOM 1389 C CA . ASP A 1 181 ? 12.854 1.844 -32.413 1.00 90.00 181 ASP A CA 1
ATOM 1390 C C . ASP A 1 181 ? 13.408 2.558 -33.662 1.00 90.00 181 ASP A C 1
ATOM 1392 O O . ASP A 1 181 ? 12.741 3.455 -34.184 1.00 90.00 181 ASP A O 1
ATOM 1396 N N . PRO A 1 182 ? 14.595 2.174 -34.171 1.00 87.31 182 PRO A N 1
ATOM 1397 C CA . PRO A 1 182 ? 15.152 2.741 -35.399 1.00 87.31 182 PRO A CA 1
ATOM 1398 C C . PRO A 1 182 ? 14.251 2.582 -36.631 1.00 87.31 182 PRO A C 1
ATOM 1400 O O . PRO A 1 182 ? 14.396 3.333 -37.591 1.00 87.31 182 PRO A O 1
ATOM 1403 N N . ASN A 1 183 ? 13.341 1.602 -36.621 1.00 89.50 183 ASN A N 1
ATOM 1404 C CA . ASN A 1 183 ? 12.384 1.358 -37.701 1.00 89.50 183 ASN A CA 1
ATOM 1405 C C . ASN A 1 183 ? 11.077 2.147 -37.534 1.00 89.50 183 ASN A C 1
ATOM 1407 O O . ASN A 1 183 ? 10.188 2.039 -38.383 1.00 89.50 183 ASN A O 1
ATOM 1411 N N . LEU A 1 184 ? 10.928 2.912 -36.448 1.00 85.94 184 LEU A N 1
ATOM 1412 C CA . LEU A 1 184 ? 9.771 3.773 -36.258 1.00 85.94 184 LEU A CA 1
ATOM 1413 C C . LEU A 1 184 ? 9.844 4.919 -37.272 1.00 85.94 184 LEU A C 1
ATOM 1415 O O . LEU A 1 184 ? 10.833 5.651 -37.330 1.00 85.94 184 LEU A O 1
ATOM 1419 N N . LEU A 1 185 ? 8.793 5.080 -38.075 1.00 75.00 185 LEU A N 1
ATOM 1420 C CA . LEU A 1 185 ? 8.686 6.241 -38.952 1.00 75.00 185 LEU A CA 1
ATOM 1421 C C . LEU A 1 185 ? 8.639 7.512 -38.086 1.00 75.00 185 LEU A C 1
ATOM 1423 O O . LEU A 1 185 ? 7.959 7.504 -37.056 1.00 75.00 185 LEU A O 1
ATOM 1427 N N . PRO A 1 186 ? 9.345 8.591 -38.470 1.00 64.25 186 PRO A N 1
ATOM 1428 C CA . PRO A 1 186 ? 9.217 9.864 -37.777 1.00 64.25 186 PRO A CA 1
ATOM 1429 C C . PRO A 1 186 ? 7.750 10.311 -37.816 1.00 64.25 186 PRO A C 1
ATOM 1431 O O . PRO A 1 186 ? 7.107 10.227 -38.865 1.00 64.25 186 PRO A O 1
ATOM 1434 N N . ALA A 1 187 ? 7.240 10.703 -36.645 1.00 60.03 187 ALA A N 1
ATOM 143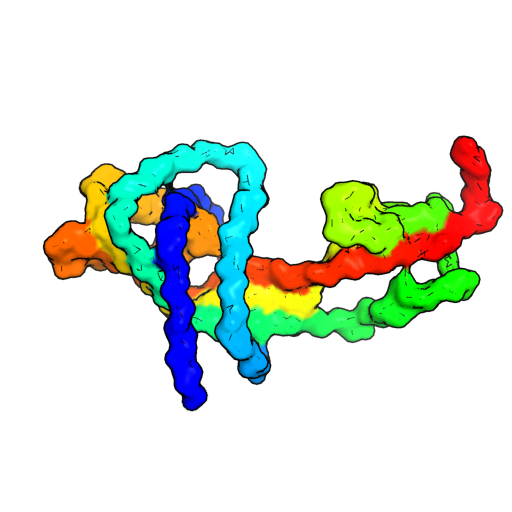5 C CA . ALA A 1 187 ? 5.878 11.196 -36.456 1.00 60.03 187 ALA A CA 1
ATOM 1436 C C . ALA A 1 187 ? 5.624 12.503 -37.218 1.00 60.03 187 ALA A C 1
ATOM 1438 O O . ALA A 1 187 ? 6.575 13.312 -37.337 1.00 60.03 187 ALA A O 1
#

Mean predicted aligned error: 13.21 Å

Foldseek 3Di:
DDQDWDWDWDDFFFFDDDDDDDDDDDDADDDPDDDDDQDDPDPDDDGDGFDFDGKTKTWGKGKFFDDDPVDDLVVLVDPDPDADPPDAWQQQFAADPDPVGPHVPFKDFGIFMKIFWIKMKTQGDPVVLVNVQVGQMTRLRGQPVWDWDDPPPSIIMTIDRDMDTSDTDIDGGGTPPNGHDPPHDDD

Sequence (187 aa):
IPLTSAQLTTGTATVVDPKPLLAKKLFAGNISAQRFLLTTDTGIKEDKPVKTSNVDIGFKYCIVNINRPWLYKNILDINQTWYCTGLAEGFFSTGETSENNNGKLPSLPVSMILIKDLSITATFNAGDWENAKNAVALDSLNIAEADFKDLGDNKHLIESPGVQIIGWICEYLPKFPVCSDPNLLPA

Radius of gyration: 21.87 Å; Cα contacts (8 Å, |Δi|>4): 327; chains: 1; bounding box: 48×32×68 Å